Protein AF-A0A2J8SMP4-F1 (afdb_monomer_lite)

Structure (mmCIF, N/CA/C/O backbone):
data_AF-A0A2J8SMP4-F1
#
_entry.id   AF-A0A2J8SMP4-F1
#
loop_
_atom_site.group_PDB
_atom_site.id
_atom_site.type_symbol
_atom_site.label_atom_id
_atom_site.label_alt_id
_atom_site.label_comp_id
_atom_site.label_asym_id
_atom_site.label_entity_id
_atom_site.label_seq_id
_atom_site.pdbx_PDB_ins_code
_atom_site.Cartn_x
_atom_site.Cartn_y
_atom_site.Cartn_z
_atom_site.occupancy
_atom_site.B_iso_or_equiv
_atom_site.auth_seq_id
_atom_site.auth_comp_id
_atom_site.auth_asym_id
_atom_site.auth_atom_id
_atom_site.pdbx_PDB_model_num
ATOM 1 N N . ASN A 1 1 ? -4.020 2.082 16.296 1.00 56.72 1 ASN A N 1
ATOM 2 C CA . ASN A 1 1 ? -2.847 2.677 15.631 1.00 56.72 1 ASN A CA 1
ATOM 3 C C . ASN A 1 1 ? -2.488 3.992 16.300 1.00 56.72 1 ASN A C 1
ATOM 5 O O . ASN A 1 1 ? -3.371 4.825 16.484 1.00 56.72 1 ASN A O 1
ATOM 9 N N . ILE A 1 2 ? -1.233 4.146 16.738 1.00 61.44 2 ILE A N 1
ATOM 10 C CA . ILE A 1 2 ? -0.764 5.346 17.454 1.00 61.44 2 ILE A CA 1
ATOM 11 C C . ILE A 1 2 ? -0.015 6.255 16.477 1.00 61.44 2 ILE A C 1
ATOM 13 O O . ILE A 1 2 ? 0.965 5.829 15.863 1.00 61.44 2 ILE A O 1
ATOM 17 N N . PHE A 1 3 ? -0.450 7.510 16.368 1.00 56.81 3 PHE A N 1
ATOM 18 C CA . PHE A 1 3 ? 0.202 8.518 15.528 1.00 56.81 3 PHE A CA 1
ATOM 19 C C . PHE A 1 3 ? 1.677 8.703 15.951 1.00 56.81 3 PHE A C 1
ATOM 21 O O . PHE A 1 3 ? 1.968 8.750 17.146 1.00 56.81 3 PHE A O 1
ATOM 28 N N . HIS A 1 4 ? 2.609 8.766 14.991 1.00 59.34 4 HIS A N 1
ATOM 29 C CA . HIS A 1 4 ? 4.076 8.829 15.176 1.00 59.34 4 HIS A CA 1
ATOM 30 C C . HIS A 1 4 ? 4.803 7.562 15.659 1.00 59.34 4 HIS A C 1
ATOM 32 O O . HIS A 1 4 ? 6.028 7.522 15.559 1.00 59.34 4 HIS A O 1
ATOM 38 N N . LYS A 1 5 ? 4.108 6.534 16.167 1.00 60.22 5 LYS A N 1
ATOM 39 C CA . LYS A 1 5 ? 4.737 5.228 16.472 1.00 60.22 5 LYS A CA 1
ATOM 40 C C . LYS A 1 5 ? 4.587 4.229 15.329 1.00 60.22 5 LYS A C 1
ATOM 42 O O . LYS A 1 5 ? 5.419 3.339 15.193 1.00 60.22 5 LYS A O 1
ATOM 47 N N . ASP A 1 6 ? 3.527 4.378 14.541 1.00 61.53 6 ASP A N 1
ATOM 48 C CA . ASP A 1 6 ? 3.226 3.519 13.404 1.00 61.53 6 ASP A CA 1
ATOM 49 C C . ASP A 1 6 ? 3.438 4.291 12.084 1.00 61.53 6 ASP A C 1
ATOM 51 O O . ASP A 1 6 ? 2.682 5.233 11.792 1.00 61.53 6 ASP A O 1
ATOM 55 N N . PRO A 1 7 ? 4.487 3.957 11.305 1.00 63.28 7 PRO A N 1
ATOM 56 C CA . PRO A 1 7 ? 4.754 4.618 10.033 1.00 63.28 7 PRO A CA 1
ATOM 57 C C . PRO A 1 7 ? 3.654 4.340 8.998 1.00 63.28 7 PRO A C 1
ATOM 59 O O . PRO A 1 7 ? 3.411 5.204 8.158 1.00 63.28 7 PRO A O 1
ATOM 62 N N . ASP A 1 8 ? 2.917 3.226 9.108 1.00 62.34 8 ASP A N 1
ATOM 63 C CA . ASP A 1 8 ? 1.894 2.822 8.130 1.00 62.34 8 ASP A CA 1
ATOM 64 C C . ASP A 1 8 ? 0.680 3.769 8.119 1.00 62.34 8 ASP A C 1
ATOM 66 O O . ASP A 1 8 ? -0.043 3.851 7.128 1.00 62.34 8 ASP A O 1
ATOM 70 N N . VAL A 1 9 ? 0.464 4.522 9.205 1.00 65.12 9 VAL A N 1
ATOM 71 C CA . VAL A 1 9 ? -0.636 5.497 9.342 1.00 65.12 9 VAL A CA 1
ATOM 72 C C . VAL A 1 9 ? -0.161 6.950 9.429 1.00 65.12 9 VAL A C 1
ATOM 74 O O . VAL A 1 9 ? -0.982 7.870 9.497 1.00 65.12 9 VAL A O 1
ATOM 77 N N . THR A 1 10 ? 1.154 7.189 9.421 1.00 68.69 10 THR A N 1
ATOM 78 C CA . THR A 1 10 ? 1.739 8.536 9.512 1.00 68.69 10 THR A CA 1
ATOM 79 C C . THR A 1 10 ? 1.911 9.127 8.111 1.00 68.69 10 THR A C 1
ATOM 81 O O . THR A 1 10 ? 3.006 9.221 7.573 1.00 68.69 10 THR A O 1
ATOM 84 N N . VAL A 1 11 ? 0.790 9.532 7.510 1.00 74.81 11 VAL A N 1
ATOM 85 C CA . VAL A 1 11 ? 0.709 9.984 6.103 1.00 74.81 11 VAL A CA 1
ATOM 86 C C . VAL A 1 11 ? 0.484 11.497 5.934 1.00 74.81 11 VAL A C 1
ATOM 88 O O . VAL A 1 11 ? 0.348 12.003 4.817 1.00 74.81 11 VAL A O 1
ATOM 91 N N . ALA A 1 12 ? 0.465 12.248 7.038 1.00 72.69 12 ALA A N 1
ATOM 92 C CA . ALA A 1 12 ? 0.399 13.708 7.017 1.00 72.69 12 ALA A CA 1
ATOM 93 C C . ALA A 1 12 ? 1.739 14.311 6.536 1.00 72.69 12 ALA A C 1
ATOM 95 O O . ALA A 1 12 ? 2.794 13.778 6.872 1.00 72.69 12 ALA A O 1
ATOM 96 N N . PRO A 1 13 ? 1.741 15.436 5.792 1.00 76.94 13 PRO A N 1
ATOM 97 C CA . PRO A 1 13 ? 0.603 16.301 5.473 1.00 76.94 13 PRO A CA 1
ATOM 98 C C . PRO A 1 13 ? -0.162 15.908 4.197 1.00 76.94 13 PRO A C 1
ATOM 100 O O . PRO A 1 13 ? -1.063 16.645 3.801 1.00 76.94 13 PRO A O 1
ATOM 103 N N . VAL A 1 14 ? 0.182 14.801 3.532 1.00 82.50 14 VAL A N 1
ATOM 104 C CA . VAL A 1 14 ? -0.431 14.414 2.246 1.00 82.50 14 VAL A CA 1
ATOM 105 C C . VAL A 1 14 ? -1.858 13.890 2.445 1.00 82.50 14 VAL A C 1
ATOM 107 O O . VAL A 1 14 ? -2.780 14.294 1.731 1.00 82.50 14 VAL A O 1
ATOM 110 N N . PHE A 1 15 ? -2.056 13.058 3.468 1.00 84.56 15 PHE A N 1
ATOM 111 C CA . PHE A 1 15 ? -3.352 12.515 3.872 1.00 84.56 15 PHE A CA 1
ATOM 112 C C . PHE A 1 15 ? -3.574 12.704 5.371 1.00 84.56 15 PHE A C 1
ATOM 114 O O . PHE A 1 15 ? -2.624 12.719 6.155 1.00 84.56 15 PHE A O 1
ATOM 121 N N . LEU A 1 16 ? -4.834 12.852 5.775 1.00 85.00 16 LEU A N 1
ATOM 122 C CA . LEU A 1 16 ? -5.220 13.004 7.175 1.00 85.00 16 LEU A CA 1
ATOM 123 C C . LEU A 1 16 ? -6.058 11.806 7.607 1.00 85.00 16 LEU A C 1
ATOM 125 O O . LEU A 1 16 ? -7.029 11.446 6.941 1.00 85.00 16 LEU A O 1
ATOM 129 N N . LEU A 1 17 ? -5.683 11.204 8.733 1.00 84.38 17 LEU A N 1
ATOM 130 C CA . LEU A 1 17 ? -6.341 10.031 9.290 1.00 84.38 17 LEU A CA 1
ATOM 131 C C . LEU A 1 17 ? -6.567 10.234 10.787 1.00 84.38 17 LEU A C 1
ATOM 133 O O . LEU A 1 17 ? -5.669 10.650 11.519 1.00 84.38 17 LEU A O 1
ATOM 137 N N . GLY A 1 18 ? -7.779 9.927 11.250 1.00 83.56 18 GLY A N 1
ATOM 138 C CA . GLY A 1 18 ? -8.101 9.971 12.676 1.00 83.56 18 GLY A CA 1
ATOM 139 C C . GLY A 1 18 ? -7.870 11.354 13.293 1.00 83.56 18 GLY A C 1
ATOM 140 O O . GLY A 1 18 ? -8.281 12.369 12.724 1.00 83.56 18 GLY A O 1
ATOM 141 N N . GLU A 1 19 ? -7.207 11.397 14.449 1.00 80.44 19 GLU A N 1
ATOM 142 C CA . GLU A 1 19 ? -6.998 12.628 15.231 1.00 80.44 19 GLU A CA 1
ATOM 143 C C . GLU A 1 19 ? -6.157 13.697 14.509 1.00 80.44 19 GLU A C 1
ATOM 145 O O . GLU A 1 19 ? -6.368 14.891 14.746 1.00 80.44 19 GLU A O 1
ATOM 150 N N . SER A 1 20 ? -5.306 13.319 13.543 1.00 80.94 20 SER A N 1
ATOM 151 C CA . SER A 1 20 ? -4.559 14.293 12.730 1.00 80.94 20 SER A CA 1
ATOM 152 C C . SER A 1 20 ? -5.493 15.187 11.904 1.00 80.94 20 SER A C 1
ATOM 154 O O . SER A 1 20 ? -5.175 16.345 11.634 1.00 80.94 20 SER A O 1
ATOM 156 N N . SER A 1 21 ? -6.673 14.676 11.536 1.00 83.88 21 SER A N 1
ATOM 157 C CA . SER A 1 21 ? -7.706 15.424 10.809 1.00 83.88 21 SER A CA 1
ATOM 158 C C . SER A 1 21 ? -8.252 16.576 11.649 1.00 83.88 21 SER A C 1
ATOM 160 O O . SER A 1 21 ? -8.393 17.696 11.159 1.00 83.88 21 SER A O 1
ATOM 162 N N . VAL A 1 22 ? -8.490 16.321 12.939 1.00 86.19 22 VAL A N 1
ATOM 163 C CA . VAL A 1 22 ? -8.980 17.324 13.893 1.00 86.19 22 VAL A CA 1
ATOM 164 C C . VAL A 1 22 ? -7.903 18.371 14.160 1.00 86.19 22 VAL A C 1
ATOM 166 O O . VAL A 1 22 ? -8.186 19.568 14.138 1.00 86.19 22 VAL A O 1
ATOM 169 N N . GLU A 1 23 ? -6.658 17.941 14.381 1.00 86.06 23 GLU A N 1
ATOM 170 C CA . GLU A 1 23 ? -5.542 18.849 14.658 1.00 86.06 23 GLU A CA 1
ATOM 171 C C . GLU A 1 23 ? -5.302 19.826 13.497 1.00 86.06 23 GLU A C 1
ATOM 173 O O . GLU A 1 23 ? -5.181 21.036 13.709 1.00 86.06 23 GLU A O 1
ATOM 178 N N . TYR A 1 24 ? -5.270 19.319 12.261 1.00 88.06 24 TYR A N 1
ATOM 179 C CA . TYR A 1 24 ? -5.088 20.149 11.070 1.00 88.06 24 TYR A CA 1
ATOM 180 C C . TYR A 1 24 ? -6.285 21.072 10.818 1.00 88.06 24 TYR A C 1
ATOM 182 O O . TYR A 1 24 ? -6.078 22.217 10.407 1.00 88.06 24 TYR A O 1
ATOM 190 N N . GLY A 1 25 ? -7.507 20.603 11.098 1.00 86.75 25 GLY A N 1
ATOM 191 C CA . GLY A 1 25 ? -8.729 21.401 10.996 1.00 86.75 25 GLY A CA 1
ATOM 192 C C . GLY A 1 25 ? -8.714 22.589 11.958 1.00 86.75 25 GLY A C 1
ATOM 193 O O . GLY A 1 25 ? -8.794 23.732 11.512 1.00 86.75 25 GLY A O 1
ATOM 194 N N . LYS A 1 26 ? -8.465 22.343 13.254 1.00 90.19 26 LYS A N 1
ATOM 195 C CA . LYS A 1 26 ? -8.349 23.387 14.295 1.00 90.19 26 LYS A CA 1
ATOM 196 C C . LYS A 1 26 ? -7.261 24.416 13.991 1.00 90.19 26 LYS A C 1
ATOM 198 O O . LYS A 1 26 ? -7.439 25.608 14.206 1.00 90.19 26 LYS A O 1
ATOM 203 N N . LYS A 1 27 ? -6.120 23.968 13.455 1.00 90.75 27 LYS A N 1
ATOM 204 C CA . LYS A 1 27 ? -5.009 24.852 13.055 1.00 90.75 27 LYS A CA 1
ATOM 205 C C . LYS A 1 27 ? -5.266 25.596 11.736 1.00 90.75 27 LYS A C 1
ATOM 207 O O . LYS A 1 27 ? -4.357 26.265 11.248 1.00 90.75 27 LYS A O 1
ATOM 212 N N . LYS A 1 28 ? -6.454 25.448 11.132 1.00 87.38 28 LYS A N 1
ATOM 213 C CA . LYS A 1 28 ? -6.844 25.996 9.823 1.00 87.38 28 LYS A CA 1
ATOM 214 C C . LYS A 1 28 ? -5.818 25.705 8.713 1.00 87.38 28 LYS A C 1
ATOM 216 O O . LYS A 1 28 ? -5.623 26.509 7.801 1.00 87.38 28 LYS A O 1
ATOM 221 N N . ARG A 1 29 ? -5.150 24.546 8.766 1.00 87.38 29 ARG A N 1
ATOM 222 C CA . ARG A 1 29 ? -4.133 24.151 7.776 1.00 87.38 29 ARG A CA 1
ATOM 223 C C . ARG A 1 29 ? -4.796 23.513 6.560 1.00 87.38 29 ARG A C 1
ATOM 225 O O . ARG A 1 29 ? -5.477 22.498 6.691 1.00 87.38 29 ARG A O 1
ATOM 232 N N . ARG A 1 30 ? -4.549 24.079 5.375 1.00 87.00 30 ARG A N 1
ATOM 233 C CA . ARG A 1 30 ? -5.103 23.622 4.089 1.00 87.00 30 ARG A CA 1
ATOM 234 C C . ARG A 1 30 ? -4.013 23.549 3.015 1.00 87.00 30 ARG A C 1
ATOM 236 O O . ARG A 1 30 ? -3.952 24.397 2.133 1.00 87.00 30 ARG A O 1
ATOM 243 N N . TYR A 1 31 ? -3.145 22.544 3.103 1.00 86.94 31 TYR A N 1
ATOM 244 C CA . TYR A 1 31 ? -2.143 22.291 2.057 1.00 86.94 31 TYR A CA 1
ATOM 245 C C . TYR A 1 31 ? -2.747 21.586 0.836 1.00 86.94 31 TYR A C 1
ATOM 247 O O . TYR A 1 31 ? -2.345 21.849 -0.292 1.00 86.94 31 TYR A O 1
ATOM 255 N N . LEU A 1 32 ? -3.739 20.720 1.060 1.00 88.50 32 LEU A N 1
ATOM 256 C CA . LEU A 1 32 ? -4.449 19.952 0.037 1.00 88.50 32 LEU A CA 1
ATOM 257 C C . LEU A 1 32 ? -5.967 19.998 0.294 1.00 88.50 32 LEU A C 1
ATOM 259 O O . LEU A 1 32 ? -6.392 20.382 1.390 1.00 88.50 32 LEU A O 1
ATOM 263 N N . PRO A 1 33 ? -6.814 19.644 -0.694 1.00 89.31 33 PRO A N 1
ATOM 264 C CA . PRO A 1 33 ? -8.263 19.579 -0.511 1.00 89.31 33 PRO A CA 1
ATOM 265 C C . PRO A 1 33 ? -8.666 18.342 0.311 1.00 89.31 33 PRO A C 1
ATOM 267 O O . PRO A 1 33 ? -9.231 17.391 -0.219 1.00 89.31 33 PRO A O 1
ATOM 270 N N . TYR A 1 34 ? -8.378 18.343 1.616 1.00 88.31 34 TYR A N 1
ATOM 271 C CA . TYR A 1 34 ? -8.542 17.178 2.497 1.00 88.31 34 TYR A CA 1
ATOM 272 C C . TYR A 1 34 ? -9.970 16.609 2.546 1.00 88.31 34 TYR A C 1
ATOM 274 O O . TYR A 1 34 ? -10.142 15.404 2.705 1.00 88.31 34 TYR A O 1
ATOM 282 N N . ASN A 1 35 ? -11.000 17.427 2.315 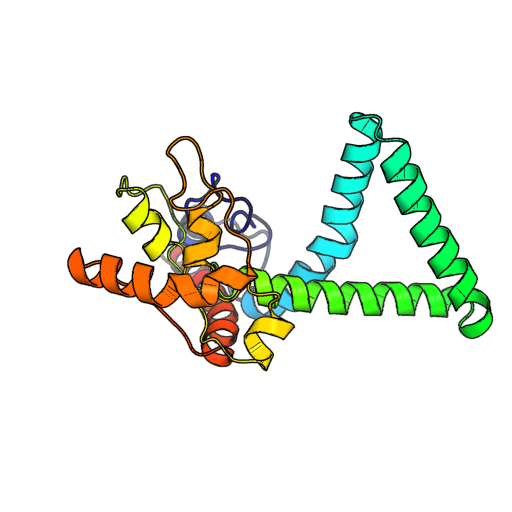1.00 89.44 35 ASN A N 1
ATOM 283 C CA . ASN A 1 35 ? -12.388 16.968 2.171 1.00 89.44 35 ASN A CA 1
ATOM 284 C C . ASN A 1 35 ? -12.588 15.989 0.993 1.00 89.44 35 ASN A C 1
ATOM 286 O O . ASN A 1 35 ? -13.485 15.151 1.012 1.00 89.44 35 ASN A O 1
ATOM 290 N N . GLN A 1 36 ? -11.730 16.061 -0.025 1.00 89.88 36 GLN A N 1
ATOM 291 C CA . GLN A 1 36 ? -11.746 15.197 -1.207 1.00 89.88 36 GLN A CA 1
ATOM 292 C C . GLN A 1 36 ? -10.622 14.151 -1.193 1.00 89.88 36 GLN A C 1
ATOM 294 O O . GLN A 1 36 ? -10.343 13.538 -2.223 1.00 89.88 36 GLN A O 1
ATOM 299 N N . GLN A 1 37 ? -9.980 13.899 -0.044 1.00 91.19 37 GLN A N 1
ATOM 300 C CA . GLN A 1 37 ? -8.838 12.977 0.024 1.00 91.19 37 GLN A CA 1
ATOM 301 C C . GLN A 1 37 ? -9.151 11.555 -0.428 1.00 91.19 37 GLN A C 1
ATOM 303 O O . GLN A 1 37 ? -8.311 10.907 -1.036 1.00 91.19 37 GLN A O 1
ATOM 308 N N . HIS A 1 38 ? -10.384 11.097 -0.229 1.00 89.19 38 HIS A N 1
ATOM 309 C CA . HIS A 1 38 ? -10.841 9.796 -0.708 1.00 89.19 38 HIS A CA 1
ATOM 310 C C . HIS A 1 38 ? -10.813 9.658 -2.244 1.00 89.19 38 HIS A C 1
ATOM 312 O O . HIS A 1 38 ? -10.731 8.536 -2.736 1.00 89.19 38 HIS A O 1
ATOM 318 N N . LEU A 1 39 ? -10.854 10.768 -2.997 1.00 89.06 39 LEU A N 1
ATOM 319 C CA . LEU A 1 39 ? -10.788 10.764 -4.462 1.00 89.06 39 LEU A CA 1
ATOM 320 C C . LEU A 1 39 ? -9.347 10.727 -4.973 1.00 89.06 39 LEU A C 1
ATOM 322 O O . LEU A 1 39 ? -9.030 9.945 -5.865 1.00 89.06 39 LEU A O 1
ATOM 326 N N . TYR A 1 40 ? -8.466 11.561 -4.413 1.00 89.69 40 TYR A N 1
ATOM 327 C CA . TYR A 1 40 ? -7.082 11.649 -4.889 1.00 89.69 40 TYR A CA 1
ATOM 328 C C . TYR A 1 40 ? -6.129 10.668 -4.198 1.00 89.69 40 TYR A C 1
ATOM 330 O O . TYR A 1 40 ? -5.006 10.502 -4.672 1.00 89.69 40 TYR A O 1
ATOM 338 N N . PHE A 1 41 ? -6.552 9.989 -3.123 1.00 88.81 41 PHE A N 1
ATOM 339 C CA . PHE A 1 41 ? -5.724 9.008 -2.418 1.00 88.81 41 PHE A CA 1
ATOM 340 C C . PHE A 1 41 ? -5.177 7.949 -3.358 1.00 88.81 41 PHE A C 1
ATOM 342 O O . PHE A 1 41 ? -3.966 7.803 -3.435 1.00 88.81 41 PHE A O 1
ATOM 349 N N . PHE A 1 42 ? -6.029 7.279 -4.132 1.00 85.38 42 PHE A N 1
ATOM 350 C CA . PHE A 1 42 ? -5.565 6.234 -5.047 1.00 85.38 42 PHE A CA 1
ATOM 351 C C . PHE A 1 42 ? -4.823 6.791 -6.264 1.00 85.38 42 PHE A C 1
ATOM 353 O O . PHE A 1 42 ? -3.943 6.128 -6.795 1.00 85.38 42 PHE A O 1
ATOM 360 N N . LEU A 1 43 ? -5.100 8.034 -6.663 1.00 86.94 43 LEU A N 1
ATOM 361 C CA . LEU A 1 43 ? -4.404 8.658 -7.786 1.00 86.94 43 LEU A CA 1
ATOM 362 C C . LEU A 1 43 ? -2.961 9.056 -7.443 1.00 86.94 43 LEU A C 1
ATOM 364 O O . LEU A 1 43 ? -2.088 8.977 -8.300 1.00 86.94 43 LEU A O 1
ATOM 368 N N . ILE A 1 44 ? -2.716 9.515 -6.214 1.00 85.06 44 ILE A N 1
ATOM 369 C CA . ILE A 1 44 ? -1.435 10.119 -5.819 1.00 85.06 44 ILE A CA 1
ATOM 370 C C . ILE A 1 44 ? -0.683 9.234 -4.825 1.00 85.06 44 ILE A C 1
ATOM 372 O O . ILE A 1 44 ? 0.515 9.028 -4.979 1.00 85.06 44 ILE A O 1
ATOM 376 N N . GLY A 1 45 ? -1.375 8.694 -3.823 1.00 84.94 45 GLY A N 1
ATOM 377 C CA . GLY A 1 45 ? -0.782 7.973 -2.697 1.00 84.94 45 GLY A CA 1
ATOM 378 C C . GLY A 1 45 ? -0.012 6.724 -3.119 1.00 84.94 45 GLY A C 1
ATOM 379 O O . GLY A 1 45 ? 1.209 6.717 -2.966 1.00 84.94 45 GLY A O 1
ATOM 380 N N . PRO A 1 46 ? -0.674 5.688 -3.676 1.00 87.50 46 PRO A N 1
ATOM 381 C CA . PRO A 1 46 ? 0.019 4.495 -4.133 1.00 87.50 46 PRO A CA 1
ATOM 382 C C . PRO A 1 46 ? 1.120 4.825 -5.146 1.00 87.50 46 PRO A C 1
ATOM 384 O O . PRO A 1 46 ? 2.267 4.459 -4.883 1.00 87.50 46 PRO A O 1
ATOM 387 N N . PRO A 1 47 ? 0.876 5.559 -6.251 1.00 87.12 47 PRO A N 1
ATOM 388 C CA . PRO A 1 47 ? 1.954 5.836 -7.196 1.00 87.12 47 PRO A CA 1
ATOM 389 C C . PRO A 1 47 ? 3.176 6.492 -6.542 1.00 87.12 47 PRO A C 1
ATOM 391 O O . PRO A 1 47 ? 4.289 6.036 -6.769 1.00 87.12 47 PRO A O 1
ATOM 394 N N . LEU A 1 48 ? 2.991 7.482 -5.664 1.00 85.44 48 LEU A N 1
ATOM 395 C CA . LEU A 1 48 ? 4.106 8.140 -4.981 1.00 85.44 48 LEU A CA 1
ATOM 396 C C . LEU A 1 48 ? 4.871 7.196 -4.036 1.00 85.44 48 LEU A C 1
ATOM 398 O O . LEU A 1 48 ? 6.094 7.291 -3.938 1.00 85.44 48 LEU A O 1
ATOM 402 N N . LEU A 1 49 ? 4.172 6.280 -3.360 1.00 84.56 49 LEU A N 1
ATOM 403 C CA . LEU A 1 49 ? 4.766 5.389 -2.365 1.00 84.56 49 LEU A CA 1
ATOM 404 C C . LEU A 1 49 ? 5.837 4.474 -2.969 1.00 84.56 49 LEU A C 1
ATOM 406 O O . LEU A 1 49 ? 6.967 4.461 -2.490 1.00 84.56 49 LEU A O 1
ATOM 410 N N . THR A 1 50 ? 5.508 3.726 -4.021 1.00 81.31 50 THR A N 1
ATOM 411 C CA . THR A 1 50 ? 6.452 2.741 -4.570 1.00 81.31 50 THR A CA 1
ATOM 412 C C . THR A 1 50 ? 7.321 3.300 -5.686 1.00 81.31 50 THR A C 1
ATOM 414 O O . THR A 1 50 ? 8.480 2.919 -5.752 1.00 81.31 50 THR A O 1
ATOM 417 N N . LEU A 1 51 ? 6.825 4.206 -6.546 1.00 84.12 51 LEU A N 1
ATOM 418 C CA . LEU A 1 51 ? 7.644 4.749 -7.643 1.00 84.12 51 LEU A CA 1
ATOM 419 C C . LEU A 1 51 ? 8.686 5.754 -7.164 1.00 84.12 51 LEU A C 1
ATOM 421 O O . LEU A 1 51 ? 9.691 5.941 -7.845 1.00 84.12 51 LEU A O 1
ATOM 425 N N . VAL A 1 52 ? 8.423 6.440 -6.049 1.00 85.00 52 VAL A N 1
ATOM 426 C CA . VAL A 1 52 ? 9.286 7.523 -5.569 1.00 85.00 52 VAL A CA 1
ATOM 427 C C . VAL A 1 52 ? 9.833 7.206 -4.191 1.00 85.00 52 VAL A C 1
ATOM 429 O O . VAL A 1 52 ? 11.041 7.042 -4.068 1.00 85.00 52 VAL A O 1
ATOM 432 N N . ASN A 1 53 ? 8.983 7.093 -3.165 1.00 86.00 53 ASN A N 1
ATOM 433 C CA . ASN A 1 53 ? 9.475 7.000 -1.786 1.00 86.00 53 ASN A CA 1
ATOM 434 C C . ASN A 1 53 ? 10.346 5.759 -1.575 1.00 86.00 53 ASN A C 1
ATOM 436 O O . ASN A 1 53 ? 11.504 5.901 -1.199 1.00 86.00 53 ASN A O 1
ATOM 440 N N . PHE A 1 54 ? 9.844 4.562 -1.888 1.00 87.75 54 PHE A N 1
ATOM 441 C CA . PHE A 1 54 ? 10.616 3.332 -1.688 1.00 87.75 54 PHE A CA 1
ATOM 442 C C . PHE A 1 54 ? 11.877 3.277 -2.546 1.00 87.75 54 PHE A C 1
ATOM 444 O O . PHE A 1 54 ? 12.917 2.852 -2.056 1.00 87.75 54 PHE A O 1
ATOM 451 N N . GLU A 1 55 ? 11.830 3.715 -3.804 1.00 88.12 55 GLU A N 1
ATOM 452 C CA . GLU A 1 55 ? 13.020 3.709 -4.664 1.00 88.12 55 GLU A CA 1
ATOM 453 C C . GLU A 1 55 ? 14.093 4.680 -4.147 1.00 88.12 55 GLU A C 1
ATOM 455 O O . GLU A 1 55 ? 15.273 4.330 -4.101 1.00 88.12 55 GLU A O 1
ATOM 460 N N . VAL A 1 56 ? 13.697 5.873 -3.688 1.00 90.12 56 VAL A N 1
ATOM 461 C CA . VAL A 1 56 ? 14.620 6.856 -3.105 1.00 90.12 56 VAL A CA 1
ATOM 462 C C . VAL A 1 56 ? 15.167 6.373 -1.765 1.00 90.12 56 VAL A C 1
ATOM 464 O O . VAL A 1 56 ? 16.376 6.444 -1.555 1.00 90.12 56 VAL A O 1
ATOM 467 N N . GLU A 1 57 ? 14.319 5.864 -0.870 1.00 89.31 57 GLU A N 1
ATOM 468 C CA . GLU A 1 57 ? 14.734 5.352 0.440 1.00 89.31 57 GLU A CA 1
ATOM 469 C C . GLU A 1 57 ? 15.661 4.146 0.306 1.00 89.31 57 GLU A C 1
ATOM 471 O O . GLU A 1 57 ? 16.722 4.126 0.930 1.00 89.31 57 GLU A O 1
ATOM 476 N N . ASN A 1 58 ? 15.320 3.181 -0.552 1.00 90.75 58 ASN A N 1
ATOM 477 C CA . ASN A 1 58 ? 16.163 2.016 -0.804 1.00 90.75 58 ASN A CA 1
ATOM 478 C C . ASN A 1 58 ? 17.507 2.435 -1.403 1.00 90.75 58 ASN A C 1
ATOM 480 O O . ASN A 1 58 ? 18.549 1.963 -0.952 1.00 90.75 58 ASN A O 1
ATOM 484 N N . LEU A 1 59 ? 17.515 3.343 -2.386 1.00 92.62 59 LEU A N 1
ATOM 485 C CA . LEU A 1 59 ? 18.758 3.830 -2.981 1.00 92.62 59 LEU A CA 1
ATOM 486 C C . LEU A 1 59 ? 19.615 4.585 -1.960 1.00 92.62 59 LEU A C 1
ATOM 488 O O . LEU A 1 59 ? 20.810 4.316 -1.846 1.00 92.62 59 LEU A O 1
ATOM 492 N N . ALA A 1 60 ? 19.012 5.496 -1.197 1.00 93.94 60 ALA A N 1
ATOM 493 C CA . ALA A 1 60 ? 19.700 6.238 -0.149 1.00 93.94 60 ALA A CA 1
ATOM 494 C C . ALA A 1 60 ? 20.283 5.289 0.905 1.00 93.94 60 ALA A C 1
ATOM 496 O O . ALA A 1 60 ? 21.456 5.418 1.247 1.00 93.94 60 ALA A O 1
ATOM 497 N N . TYR A 1 61 ? 19.510 4.301 1.363 1.00 92.88 61 TYR A N 1
ATOM 498 C CA . TYR A 1 61 ? 19.967 3.291 2.313 1.00 92.88 61 TYR A CA 1
ATOM 499 C C . TYR A 1 61 ? 21.140 2.478 1.757 1.00 92.88 61 TYR A C 1
ATOM 501 O O . TYR A 1 61 ? 22.174 2.369 2.415 1.00 92.88 61 TYR A O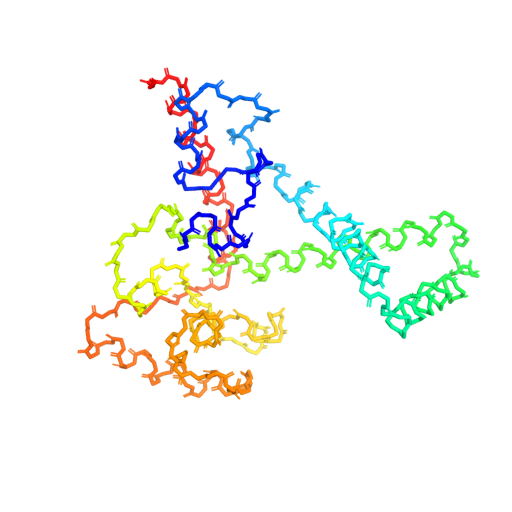 1
ATOM 509 N N . MET A 1 62 ? 21.027 1.963 0.528 1.00 94.75 62 MET A N 1
ATOM 510 C CA . MET A 1 62 ? 22.096 1.185 -0.105 1.00 94.75 62 MET A CA 1
ATOM 511 C C . MET A 1 62 ? 23.395 1.989 -0.227 1.00 94.75 62 MET A C 1
ATOM 513 O O . MET A 1 62 ? 24.474 1.446 0.010 1.00 94.75 62 MET A O 1
ATOM 517 N N . LEU A 1 63 ? 23.306 3.282 -0.550 1.00 94.38 63 LEU A N 1
ATOM 518 C CA . LEU A 1 63 ? 24.470 4.161 -0.675 1.00 94.38 63 LEU A CA 1
ATOM 519 C C . LEU A 1 63 ? 25.068 4.540 0.688 1.00 94.38 63 LEU A C 1
ATOM 521 O O . LEU A 1 63 ? 26.278 4.430 0.872 1.00 94.38 63 LEU A O 1
ATOM 525 N N . VAL A 1 64 ? 24.240 4.953 1.651 1.00 95.69 64 VAL A N 1
ATOM 526 C CA . VAL A 1 64 ? 24.685 5.399 2.985 1.00 95.69 64 VAL A CA 1
ATOM 527 C C . VAL A 1 64 ? 25.250 4.239 3.802 1.00 95.69 64 VAL A C 1
ATOM 529 O O . VAL A 1 64 ? 26.292 4.380 4.436 1.00 95.69 64 VAL A O 1
ATOM 532 N N . CYS A 1 65 ? 24.596 3.077 3.768 1.00 94.88 65 CYS A N 1
ATOM 533 C CA . CYS A 1 65 ? 25.037 1.876 4.477 1.00 94.88 65 CYS A CA 1
ATOM 534 C C . CYS A 1 65 ? 26.028 1.027 3.666 1.00 94.88 65 CYS A C 1
ATOM 536 O O . CYS A 1 65 ? 26.379 -0.070 4.106 1.00 94.88 65 CYS A O 1
ATOM 538 N N . MET A 1 66 ? 26.472 1.511 2.498 1.00 93.62 66 MET A N 1
ATOM 539 C CA . MET A 1 66 ? 27.452 0.855 1.625 1.00 93.62 66 MET A CA 1
ATOM 540 C C . MET A 1 66 ? 27.087 -0.600 1.274 1.00 93.62 66 MET A C 1
ATOM 542 O O . MET A 1 66 ? 27.950 -1.479 1.213 1.00 93.62 66 MET A O 1
ATOM 546 N N . GLN A 1 67 ? 25.802 -0.869 1.033 1.00 95.44 67 GLN A N 1
ATOM 547 C CA . GLN A 1 67 ? 25.302 -2.186 0.631 1.00 95.44 67 GLN A CA 1
ATOM 548 C C . GLN A 1 67 ? 25.531 -2.408 -0.871 1.00 95.44 67 GLN A C 1
ATOM 550 O O . GLN A 1 67 ? 24.608 -2.424 -1.683 1.00 95.44 67 GLN A O 1
ATOM 555 N N . TRP A 1 68 ? 26.799 -2.570 -1.260 1.00 94.69 68 TRP A N 1
ATOM 556 C CA . TRP A 1 68 ? 27.202 -2.703 -2.665 1.00 94.69 68 TRP A CA 1
ATOM 557 C C . TRP A 1 68 ? 26.605 -3.927 -3.361 1.00 94.69 68 TRP A C 1
ATOM 559 O O . TRP A 1 68 ? 26.330 -3.872 -4.558 1.00 94.69 68 TRP A O 1
ATOM 569 N N . ALA A 1 69 ? 26.397 -5.022 -2.625 1.00 95.69 69 ALA A N 1
ATOM 570 C CA . ALA A 1 69 ? 25.752 -6.216 -3.161 1.00 95.69 69 ALA A CA 1
ATOM 571 C C . ALA A 1 69 ? 24.295 -5.926 -3.552 1.00 95.69 69 ALA A C 1
ATOM 573 O O . ALA A 1 69 ? 23.893 -6.245 -4.669 1.00 95.69 69 ALA A O 1
ATOM 574 N N . ASP A 1 70 ? 23.538 -5.261 -2.678 1.00 93.56 70 ASP A N 1
ATOM 575 C CA . ASP A 1 70 ? 22.146 -4.886 -2.941 1.00 93.56 70 ASP A CA 1
ATOM 576 C C . ASP A 1 70 ? 22.054 -3.879 -4.088 1.00 93.56 70 ASP A C 1
ATOM 578 O O . ASP A 1 70 ? 21.227 -4.038 -4.987 1.00 93.56 70 ASP A O 1
ATOM 582 N N . LEU A 1 71 ? 22.975 -2.908 -4.136 1.00 94.88 71 LEU A N 1
ATOM 583 C CA . LEU A 1 71 ? 23.059 -1.952 -5.239 1.00 94.88 71 LEU A CA 1
ATOM 584 C C . LEU A 1 71 ? 23.340 -2.651 -6.576 1.00 94.88 71 LEU A C 1
ATOM 586 O O . LEU A 1 71 ? 22.723 -2.320 -7.589 1.00 94.88 71 LEU A O 1
ATOM 590 N N . LEU A 1 72 ? 24.238 -3.642 -6.589 1.00 96.00 72 LEU A N 1
ATOM 591 C CA . LEU A 1 72 ? 24.525 -4.443 -7.778 1.00 96.00 72 LEU A CA 1
ATOM 592 C C . LEU A 1 72 ? 23.304 -5.267 -8.199 1.00 96.00 72 LEU A C 1
ATOM 594 O O . LEU A 1 72 ? 22.997 -5.330 -9.390 1.00 96.00 72 LEU A O 1
ATOM 598 N N . TRP A 1 73 ? 22.584 -5.871 -7.251 1.00 95.50 73 TRP A N 1
ATOM 599 C CA . TRP A 1 73 ? 21.355 -6.605 -7.545 1.00 95.50 73 TRP A CA 1
ATOM 600 C C . TRP A 1 73 ? 20.273 -5.691 -8.118 1.00 95.50 73 TRP A C 1
ATOM 602 O O . TRP A 1 73 ? 19.698 -6.033 -9.154 1.00 95.50 73 TRP A O 1
ATOM 612 N N . ALA A 1 74 ? 20.064 -4.512 -7.530 1.00 93.50 74 ALA A N 1
ATOM 613 C CA . ALA A 1 74 ? 19.137 -3.503 -8.032 1.00 93.50 74 ALA A CA 1
ATOM 614 C C . ALA A 1 74 ? 19.520 -3.043 -9.448 1.00 93.50 74 ALA A C 1
ATOM 616 O O . ALA A 1 74 ? 18.701 -3.104 -10.366 1.00 93.50 74 ALA A O 1
ATOM 617 N N . ALA A 1 75 ? 20.787 -2.683 -9.674 1.00 94.62 75 ALA A N 1
ATOM 618 C CA . ALA A 1 75 ? 21.284 -2.312 -10.998 1.00 94.62 75 ALA A CA 1
ATOM 619 C C . ALA A 1 75 ? 21.112 -3.453 -12.014 1.00 94.62 75 ALA A C 1
ATOM 621 O O . ALA A 1 75 ? 20.688 -3.221 -13.147 1.00 94.62 75 ALA A O 1
ATOM 622 N N . SER A 1 76 ? 21.375 -4.700 -11.604 1.00 96.75 76 SER A N 1
ATOM 623 C CA . SER A 1 76 ? 21.190 -5.877 -12.455 1.00 96.75 76 SER A CA 1
ATOM 624 C C . SER A 1 76 ? 19.725 -6.103 -12.825 1.00 96.75 76 SER A C 1
ATOM 626 O O . SER A 1 76 ? 19.442 -6.491 -13.957 1.00 96.75 76 SER A O 1
ATOM 628 N N . PHE A 1 77 ? 18.791 -5.843 -11.905 1.00 94.56 77 PHE A N 1
ATOM 629 C CA . PHE A 1 77 ? 17.357 -5.933 -12.160 1.00 94.56 77 PHE A CA 1
ATOM 630 C C . PHE A 1 77 ? 16.943 -4.921 -13.227 1.00 94.56 77 PHE A C 1
ATOM 632 O O . PHE A 1 77 ? 16.363 -5.316 -14.239 1.00 94.56 77 PHE A O 1
ATOM 639 N N . TYR A 1 78 ? 17.317 -3.649 -13.054 1.00 93.56 78 TYR A N 1
ATOM 640 C CA . TYR A 1 78 ? 17.018 -2.601 -14.027 1.00 93.56 78 TYR A CA 1
ATOM 641 C C . TYR A 1 78 ? 17.640 -2.904 -15.390 1.00 93.56 78 TYR A C 1
ATOM 643 O O . TYR A 1 78 ? 16.938 -2.882 -16.400 1.00 93.56 78 TYR A O 1
ATOM 651 N N . ALA A 1 79 ? 18.918 -3.289 -15.432 1.00 96.12 79 ALA A N 1
ATOM 652 C CA . ALA A 1 79 ? 19.587 -3.655 -16.676 1.00 96.12 79 ALA A CA 1
ATOM 653 C C . ALA A 1 79 ? 18.867 -4.809 -17.391 1.00 96.12 79 ALA A C 1
ATOM 655 O O . ALA A 1 79 ? 18.562 -4.700 -18.576 1.00 96.12 79 ALA A O 1
ATOM 656 N N . ARG A 1 80 ? 18.532 -5.891 -16.676 1.00 96.56 80 ARG A N 1
ATOM 657 C CA . ARG A 1 80 ? 17.799 -7.035 -17.244 1.00 96.56 80 ARG A CA 1
ATOM 658 C C . ARG A 1 80 ? 16.411 -6.641 -17.729 1.00 96.56 80 ARG A C 1
ATOM 660 O O . ARG A 1 80 ? 16.021 -7.080 -18.807 1.00 96.56 80 ARG A O 1
ATOM 667 N N . PHE A 1 81 ? 15.685 -5.819 -16.975 1.00 95.25 81 PHE A N 1
ATOM 668 C CA . PHE A 1 81 ? 14.368 -5.328 -17.372 1.00 95.25 81 PHE A CA 1
ATOM 669 C C . PHE A 1 81 ? 14.458 -4.550 -18.691 1.00 95.25 81 PHE A C 1
ATOM 671 O O . PHE A 1 81 ? 13.801 -4.914 -19.665 1.00 95.25 81 PHE A O 1
ATOM 678 N N . PHE A 1 82 ? 15.331 -3.541 -18.768 1.00 95.75 82 PHE A N 1
ATOM 679 C CA . PHE A 1 82 ? 15.494 -2.749 -19.987 1.00 95.75 82 PHE A CA 1
ATOM 680 C C . PHE A 1 82 ? 15.984 -3.603 -21.159 1.00 95.75 82 PHE A C 1
ATOM 682 O O . PHE A 1 82 ? 15.371 -3.562 -22.218 1.00 95.75 82 PHE A O 1
ATOM 689 N N . LEU A 1 83 ? 17.013 -4.436 -20.981 1.00 96.19 83 LEU A N 1
ATOM 690 C CA . LEU A 1 83 ? 17.524 -5.302 -22.052 1.00 96.19 83 LEU A CA 1
ATOM 691 C C . LEU A 1 83 ? 16.467 -6.283 -22.577 1.00 96.19 83 LEU A C 1
ATOM 693 O O . LEU A 1 83 ? 16.435 -6.551 -23.775 1.00 96.19 83 LEU A O 1
ATOM 697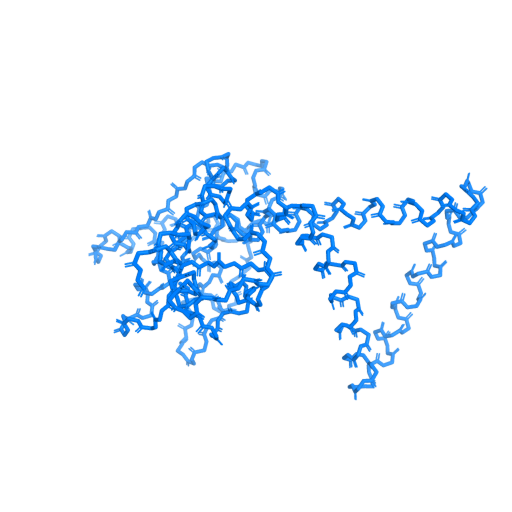 N N . SER A 1 84 ? 15.593 -6.791 -21.704 1.00 96.31 84 SER A N 1
ATOM 698 C CA . SER A 1 84 ? 14.547 -7.740 -22.097 1.00 96.31 84 SER A CA 1
ATOM 699 C C . SER A 1 84 ? 13.419 -7.071 -22.878 1.00 96.31 84 SER A C 1
ATOM 701 O O . SER A 1 84 ? 12.927 -7.651 -23.838 1.00 96.31 84 SER A O 1
ATOM 703 N N . TYR A 1 85 ? 12.997 -5.863 -22.489 1.00 96.06 85 TYR A N 1
ATOM 704 C CA . TYR A 1 85 ? 11.801 -5.227 -23.055 1.00 96.06 85 TYR A CA 1
ATOM 705 C C . TYR A 1 85 ? 12.094 -4.188 -24.148 1.00 96.06 85 TYR A C 1
ATOM 707 O O . TYR A 1 85 ? 11.220 -3.908 -24.972 1.00 96.06 85 TYR A O 1
ATOM 715 N N . LEU A 1 86 ? 13.314 -3.641 -24.206 1.00 96.94 86 LEU A N 1
ATOM 716 C CA . LEU A 1 86 ? 13.700 -2.611 -25.178 1.00 96.94 86 LEU A CA 1
ATOM 717 C C . LEU A 1 86 ? 13.526 -3.050 -26.641 1.00 96.94 86 LEU A C 1
ATOM 719 O O . LEU A 1 86 ? 12.997 -2.244 -27.409 1.00 96.94 86 LEU A O 1
ATOM 723 N N . PRO A 1 87 ? 13.871 -4.293 -27.043 1.00 96.44 87 PRO A N 1
ATOM 724 C CA . PRO A 1 87 ? 13.673 -4.750 -28.421 1.00 96.44 87 PRO A CA 1
ATOM 725 C C . PRO A 1 87 ? 12.205 -4.781 -28.867 1.00 96.44 87 PRO A C 1
ATOM 727 O O . PRO A 1 87 ? 11.932 -4.690 -30.059 1.00 96.44 87 PRO A O 1
ATOM 730 N N . PHE A 1 88 ? 11.264 -4.912 -27.927 1.00 95.44 88 PHE A N 1
ATOM 731 C CA . PHE A 1 88 ? 9.840 -5.069 -28.231 1.00 95.44 88 PHE A CA 1
ATOM 732 C C . PHE A 1 88 ? 9.085 -3.740 -28.253 1.00 95.44 88 PHE A C 1
ATOM 734 O O . PHE A 1 88 ? 8.203 -3.549 -29.086 1.00 95.44 88 PHE A O 1
ATOM 741 N N . TYR A 1 89 ? 9.420 -2.826 -27.340 1.00 94.62 89 TYR A N 1
ATOM 742 C CA . TYR A 1 89 ? 8.624 -1.618 -27.096 1.00 94.62 89 TYR A CA 1
ATOM 743 C C . TYR A 1 89 ? 9.365 -0.308 -27.398 1.00 94.62 89 TYR A C 1
ATOM 745 O O . TYR A 1 89 ? 8.763 0.768 -27.350 1.00 94.62 89 TYR A O 1
ATOM 753 N N . GLY A 1 90 ? 10.670 -0.370 -27.688 1.00 95.38 90 GLY A N 1
ATOM 754 C CA . GLY A 1 90 ? 11.528 0.811 -27.760 1.00 95.38 90 GLY A CA 1
ATOM 755 C C . GLY A 1 90 ? 11.626 1.551 -26.419 1.00 95.38 90 GLY A C 1
ATOM 756 O O . GLY A 1 90 ? 11.011 1.177 -25.421 1.00 95.38 90 GLY A O 1
ATOM 757 N N . VAL A 1 91 ? 12.410 2.631 -26.376 1.00 94.88 91 VAL A N 1
ATOM 758 C CA . VAL A 1 91 ? 12.629 3.407 -25.140 1.00 94.88 91 VAL A CA 1
ATOM 759 C C . VAL A 1 91 ? 11.322 3.921 -24.506 1.00 94.88 91 VAL A C 1
ATOM 761 O O . VAL A 1 91 ? 11.094 3.623 -23.332 1.00 94.88 91 VAL A O 1
ATOM 764 N N . PRO A 1 92 ? 10.432 4.647 -25.220 1.00 96.31 92 PRO A N 1
ATOM 765 C CA . PRO A 1 92 ? 9.226 5.191 -24.592 1.00 96.31 92 PRO A CA 1
ATOM 766 C C . PRO A 1 92 ? 8.256 4.094 -24.142 1.00 96.31 92 PRO A C 1
ATOM 768 O O . PRO A 1 92 ? 7.629 4.226 -23.092 1.00 96.31 92 PRO A O 1
ATOM 771 N N . GLY A 1 93 ? 8.154 2.994 -24.894 1.00 96.56 93 GLY A N 1
ATOM 772 C CA . GLY A 1 93 ? 7.254 1.900 -24.553 1.00 96.56 93 GLY A CA 1
ATOM 773 C C . GLY A 1 93 ? 7.720 1.109 -23.330 1.00 96.56 93 GLY A C 1
ATOM 774 O O . GLY A 1 93 ? 6.894 0.781 -22.482 1.00 96.56 93 GLY A O 1
ATOM 775 N N . VAL A 1 94 ? 9.029 0.876 -23.163 1.00 96.56 94 VAL A N 1
ATOM 776 C CA . VAL A 1 94 ? 9.564 0.243 -21.941 1.00 96.56 94 VAL A CA 1
ATOM 777 C C . VAL A 1 94 ? 9.358 1.118 -20.713 1.00 96.56 94 VAL A C 1
ATOM 779 O O . VAL A 1 94 ? 8.987 0.600 -19.662 1.00 96.56 94 VAL A O 1
ATOM 782 N N . LEU A 1 95 ? 9.567 2.432 -20.829 1.00 94.81 95 LEU A N 1
ATOM 783 C CA . LEU A 1 95 ? 9.324 3.358 -19.721 1.00 94.81 95 LEU A CA 1
ATOM 784 C C . LEU A 1 95 ? 7.846 3.369 -19.321 1.00 94.81 95 LEU A C 1
ATOM 786 O O . LEU A 1 95 ? 7.534 3.262 -18.137 1.00 94.81 95 LEU A O 1
ATOM 790 N N . LEU A 1 96 ? 6.936 3.431 -20.298 1.00 95.38 96 LEU A N 1
ATOM 791 C CA . LEU A 1 96 ? 5.500 3.356 -20.038 1.00 95.38 96 LEU A CA 1
ATOM 792 C C . LEU A 1 96 ? 5.114 2.021 -19.391 1.00 95.38 96 LEU A C 1
ATOM 794 O O . LEU A 1 96 ? 4.359 2.009 -18.422 1.00 95.38 96 LEU A O 1
ATOM 798 N N . PHE A 1 97 ? 5.649 0.907 -19.895 1.00 95.00 97 PHE A N 1
ATOM 799 C CA . PHE A 1 97 ? 5.396 -0.419 -19.341 1.00 95.00 97 PHE A CA 1
ATOM 800 C C . PHE A 1 97 ? 5.904 -0.540 -17.901 1.00 95.00 97 PHE A C 1
ATOM 802 O O . PHE A 1 97 ? 5.172 -1.013 -17.034 1.00 95.00 97 PHE A O 1
ATOM 809 N N . PHE A 1 98 ? 7.115 -0.048 -17.622 1.00 92.94 98 PHE A N 1
ATOM 810 C CA . PHE A 1 98 ? 7.667 -0.004 -16.270 1.00 92.94 98 PHE A CA 1
ATOM 811 C C . PHE A 1 98 ? 6.756 0.782 -15.327 1.00 92.94 98 PHE A C 1
ATOM 813 O O . PHE A 1 98 ? 6.342 0.256 -14.295 1.00 92.94 98 PHE A O 1
ATOM 820 N N . VAL A 1 99 ? 6.380 2.008 -15.704 1.00 92.06 99 VAL A N 1
ATOM 821 C CA . VAL A 1 99 ? 5.485 2.845 -14.896 1.00 92.06 99 VAL A CA 1
ATOM 822 C C . VAL A 1 99 ? 4.143 2.149 -14.678 1.00 92.06 99 VAL A C 1
ATOM 824 O O . VAL A 1 99 ? 3.675 2.093 -13.547 1.00 92.06 99 VAL A O 1
ATOM 827 N N . ALA A 1 100 ? 3.546 1.557 -15.714 1.00 93.12 100 ALA A N 1
ATOM 828 C CA . ALA A 1 100 ? 2.272 0.852 -15.598 1.00 93.12 100 ALA A CA 1
ATOM 829 C C . ALA A 1 100 ? 2.345 -0.324 -14.609 1.00 93.12 100 ALA A C 1
ATOM 831 O O . ALA A 1 100 ? 1.492 -0.435 -13.728 1.00 93.12 100 ALA A O 1
ATOM 832 N N . VAL A 1 101 ? 3.381 -1.166 -14.703 1.00 92.44 101 VAL A N 1
ATOM 833 C CA . VAL A 1 101 ? 3.585 -2.293 -13.778 1.00 92.44 101 VAL A CA 1
ATOM 834 C C . VAL A 1 101 ? 3.775 -1.797 -12.347 1.00 92.44 101 VAL A C 1
ATOM 836 O O . VAL A 1 101 ? 3.138 -2.325 -11.439 1.00 92.44 101 VAL A O 1
ATOM 839 N N . ARG A 1 102 ? 4.582 -0.752 -12.137 1.00 90.50 102 ARG A N 1
ATOM 840 C CA . ARG A 1 102 ? 4.817 -0.175 -10.805 1.00 90.50 102 ARG A CA 1
ATOM 841 C C . ARG A 1 102 ? 3.574 0.476 -10.206 1.00 90.50 102 ARG A C 1
ATOM 843 O O . ARG A 1 102 ? 3.330 0.344 -9.010 1.00 90.50 102 ARG A O 1
ATOM 850 N N . VAL A 1 103 ? 2.757 1.136 -11.025 1.00 91.69 103 VAL A N 1
ATOM 851 C CA . VAL A 1 103 ? 1.463 1.677 -10.589 1.00 91.69 103 VAL A CA 1
ATOM 852 C C . VAL A 1 103 ? 0.540 0.540 -10.149 1.00 91.69 103 VAL A C 1
ATOM 854 O O . VAL A 1 103 ? -0.051 0.638 -9.074 1.00 91.69 103 VAL A O 1
ATOM 857 N N . LEU A 1 104 ? 0.434 -0.541 -10.928 1.00 92.75 104 LEU A N 1
ATOM 858 C CA . LEU A 1 104 ? -0.397 -1.700 -10.578 1.00 92.75 104 LEU A CA 1
ATOM 859 C C . LEU A 1 104 ? 0.085 -2.386 -9.295 1.00 92.75 104 LEU A C 1
ATOM 861 O O . LEU A 1 104 ? -0.722 -2.628 -8.397 1.00 92.75 104 LEU A O 1
ATOM 865 N N . GLU A 1 105 ? 1.391 -2.643 -9.193 1.00 91.44 105 GLU A N 1
ATOM 866 C CA . GLU A 1 105 ? 2.043 -3.173 -7.991 1.00 91.44 105 GLU A CA 1
ATOM 867 C C . GLU A 1 105 ? 1.701 -2.316 -6.773 1.00 91.44 105 GLU A C 1
ATOM 869 O O . GLU A 1 105 ? 1.258 -2.842 -5.755 1.00 91.44 105 GLU A O 1
ATOM 874 N N . SER A 1 106 ? 1.839 -0.994 -6.893 1.00 91.56 106 SER A N 1
ATOM 875 C CA . SER A 1 106 ? 1.591 -0.092 -5.777 1.00 91.56 106 SER A CA 1
ATOM 876 C C . SER A 1 106 ? 0.152 -0.112 -5.297 1.00 91.56 106 SER A C 1
ATOM 878 O O . SER A 1 106 ? -0.116 -0.170 -4.099 1.00 91.56 106 SER A O 1
ATOM 880 N N . HIS A 1 107 ? -0.798 -0.073 -6.232 1.00 91.56 107 HIS A N 1
ATOM 881 C CA . HIS A 1 107 ? -2.210 -0.120 -5.880 1.00 91.56 107 HIS A CA 1
ATOM 882 C C . HIS A 1 107 ? -2.525 -1.417 -5.153 1.00 91.56 107 HIS A C 1
ATOM 884 O O . HIS A 1 107 ? -3.156 -1.385 -4.099 1.00 91.56 107 HIS A O 1
ATOM 890 N N . TRP A 1 108 ? -2.054 -2.545 -5.684 1.00 91.88 108 TRP A N 1
ATOM 891 C CA . TRP A 1 108 ? -2.214 -3.835 -5.031 1.00 91.88 108 TRP A CA 1
ATOM 892 C C . TRP A 1 108 ? -1.592 -3.833 -3.629 1.00 91.88 108 TRP A C 1
ATOM 894 O O . TRP A 1 108 ? -2.280 -4.160 -2.664 1.00 91.88 108 TRP A O 1
ATOM 904 N N . PHE A 1 109 ? -0.348 -3.372 -3.489 1.00 89.62 109 PHE A N 1
ATOM 905 C CA . PHE A 1 109 ? 0.350 -3.285 -2.208 1.00 89.62 109 PHE A CA 1
ATOM 906 C C . PHE A 1 109 ? -0.406 -2.433 -1.181 1.00 89.62 109 PHE A C 1
ATOM 908 O O . PHE A 1 109 ? -0.636 -2.881 -0.056 1.00 89.62 109 PHE A O 1
ATOM 915 N N . VAL A 1 110 ? -0.843 -1.227 -1.555 1.00 88.69 110 VAL A N 1
ATOM 916 C CA . VAL A 1 110 ? -1.580 -0.325 -0.658 1.00 88.69 110 VAL A CA 1
ATOM 917 C C . VAL A 1 110 ? -2.934 -0.917 -0.282 1.00 88.69 110 VAL A C 1
ATOM 919 O O . VAL A 1 110 ? -3.282 -0.925 0.894 1.00 88.69 110 VAL A O 1
ATO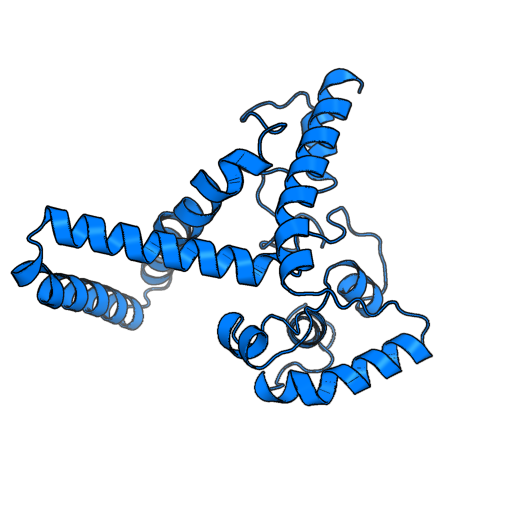M 922 N N . TRP A 1 111 ? -3.688 -1.471 -1.234 1.00 89.38 111 TRP A N 1
ATOM 923 C CA . TRP A 1 111 ? -4.962 -2.121 -0.921 1.00 89.38 111 TRP A CA 1
ATOM 924 C C . TRP A 1 111 ? -4.783 -3.257 0.084 1.00 89.38 111 TRP A C 1
ATOM 926 O O . TRP A 1 111 ? -5.541 -3.345 1.049 1.00 89.38 111 TRP A O 1
ATOM 936 N N . ILE A 1 112 ? -3.768 -4.099 -0.120 1.00 88.62 112 ILE A N 1
ATOM 937 C CA . ILE A 1 112 ? -3.521 -5.263 0.726 1.00 88.62 112 ILE A CA 1
ATOM 938 C C . ILE A 1 112 ? -3.032 -4.884 2.120 1.00 88.62 112 ILE A C 1
ATOM 940 O O . ILE A 1 112 ? -3.529 -5.422 3.107 1.00 88.62 112 ILE A O 1
ATOM 944 N N . THR A 1 113 ? -2.081 -3.960 2.218 1.00 84.94 113 THR A N 1
ATOM 945 C CA . THR A 1 113 ? -1.500 -3.579 3.511 1.00 84.94 113 THR A CA 1
ATOM 946 C C . THR A 1 113 ? -2.460 -2.736 4.343 1.00 84.94 113 THR A C 1
ATOM 948 O O . THR A 1 113 ? -2.521 -2.900 5.558 1.00 84.94 113 THR A O 1
ATOM 951 N N . GLN A 1 114 ? -3.274 -1.886 3.711 1.00 85.12 114 GLN A N 1
ATOM 952 C CA . GLN A 1 114 ? -4.081 -0.899 4.429 1.00 85.12 114 GLN A CA 1
ATOM 953 C C . GLN A 1 114 ? -5.475 -1.382 4.849 1.00 85.12 114 GLN A C 1
ATOM 955 O O . GLN A 1 114 ? -6.091 -0.756 5.717 1.00 85.12 114 GLN A O 1
ATOM 960 N N . MET A 1 115 ? -5.975 -2.501 4.305 1.00 85.00 115 MET A N 1
ATOM 961 C CA . MET A 1 115 ? -7.338 -2.993 4.589 1.00 85.00 115 MET A CA 1
ATOM 962 C C . MET A 1 115 ? -7.579 -3.341 6.062 1.00 85.00 115 MET A C 1
ATOM 964 O O . MET A 1 115 ? -8.718 -3.316 6.524 1.00 85.00 115 MET A O 1
ATOM 968 N N . ASN A 1 116 ? -6.507 -3.633 6.798 1.00 80.81 116 ASN A N 1
ATOM 969 C CA . ASN A 1 116 ? -6.566 -4.023 8.203 1.00 80.81 116 ASN A CA 1
ATOM 970 C C . ASN A 1 116 ? -6.336 -2.848 9.167 1.00 80.81 116 ASN A C 1
ATOM 972 O O . ASN A 1 116 ? -6.634 -2.980 10.349 1.00 80.81 116 ASN A O 1
ATOM 976 N N . HIS A 1 117 ? -5.807 -1.717 8.682 1.00 75.12 117 HIS A N 1
ATOM 977 C CA . HIS A 1 117 ? -5.259 -0.631 9.509 1.00 75.12 117 HIS A CA 1
ATOM 978 C C . HIS A 1 117 ? -6.027 0.686 9.390 1.00 75.12 117 HIS A C 1
ATOM 980 O O . HIS A 1 117 ? -6.410 1.273 10.401 1.00 75.12 117 HIS A O 1
ATOM 986 N N . ILE A 1 118 ? -6.282 1.158 8.164 1.00 73.31 118 ILE A N 1
ATOM 987 C CA . ILE A 1 118 ? -6.971 2.440 7.916 1.00 73.31 118 ILE A CA 1
ATOM 988 C C . ILE A 1 118 ? -8.418 2.448 8.446 1.00 73.31 118 ILE A C 1
ATOM 990 O O . ILE A 1 118 ? -8.869 3.481 8.948 1.00 73.31 118 ILE A O 1
ATOM 994 N N . PRO A 1 119 ? -9.181 1.338 8.381 1.00 68.94 119 PRO A N 1
ATOM 995 C CA . PRO A 1 119 ? -10.526 1.281 8.956 1.00 68.94 119 PRO A CA 1
ATOM 996 C C . PRO A 1 119 ? -10.599 1.398 10.483 1.00 68.94 119 PRO A C 1
ATOM 998 O O . PRO A 1 119 ? -11.698 1.510 11.031 1.00 68.94 119 PRO A O 1
ATOM 1001 N N . LYS A 1 120 ? -9.464 1.303 11.177 1.00 80.25 120 LYS A N 1
ATOM 1002 C CA . LYS A 1 120 ? -9.399 1.168 12.631 1.00 80.25 120 LYS A CA 1
ATOM 1003 C C . LYS A 1 120 ? -9.028 2.483 13.308 1.00 80.25 120 LYS A C 1
ATOM 1005 O O .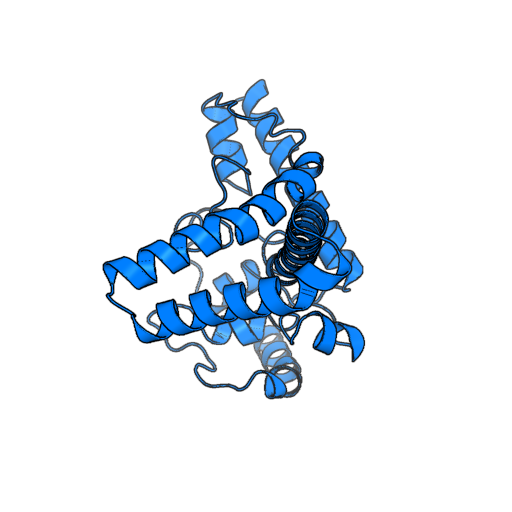 LYS A 1 120 ? -8.820 3.514 12.674 1.00 80.25 120 LYS A O 1
ATOM 1010 N N . GLU A 1 121 ? -9.047 2.467 14.636 1.00 66.75 121 GLU A N 1
ATOM 1011 C CA . GLU A 1 121 ? -8.849 3.665 15.445 1.00 66.75 121 GLU A CA 1
ATOM 1012 C C . GLU A 1 121 ? -7.401 4.173 15.310 1.00 66.75 121 GLU A C 1
ATOM 1014 O O . GLU A 1 121 ? -6.444 3.484 15.687 1.00 66.75 121 GLU A O 1
ATOM 1019 N N . ILE A 1 122 ? -7.253 5.385 14.764 1.00 70.31 122 ILE A N 1
ATOM 1020 C CA . ILE A 1 122 ? -5.979 6.097 14.605 1.00 70.31 122 ILE A CA 1
ATOM 1021 C C . ILE A 1 122 ? -6.024 7.353 15.477 1.00 70.31 122 ILE A C 1
ATOM 1023 O O . ILE A 1 122 ? -6.873 8.224 15.280 1.00 70.31 122 ILE A O 1
ATOM 1027 N N . GLY A 1 123 ? -5.115 7.447 16.442 1.00 67.00 123 GLY A N 1
ATOM 1028 C CA . GLY A 1 123 ? -5.068 8.572 17.373 1.00 67.00 123 GLY A CA 1
ATOM 1029 C C . GLY A 1 123 ? -3.881 8.511 18.326 1.00 67.00 123 GLY A C 1
ATOM 1030 O O . GLY A 1 123 ? -2.907 7.797 18.081 1.00 67.00 123 GLY A O 1
ATOM 1031 N N . HIS A 1 124 ? -3.953 9.270 19.410 1.00 64.62 124 HIS A N 1
ATOM 1032 C CA . HIS A 1 124 ? -2.971 9.278 20.481 1.00 64.62 124 HIS A CA 1
ATOM 1033 C C . HIS A 1 124 ? -3.028 7.993 21.318 1.00 64.62 124 HIS A C 1
ATOM 1035 O O . HIS A 1 124 ? -4.001 7.234 21.314 1.00 64.62 124 HIS A O 1
ATOM 1041 N N . GLU A 1 125 ? -1.943 7.737 22.045 1.00 68.88 125 GLU A N 1
ATOM 1042 C CA . GLU A 1 125 ? -1.818 6.583 22.929 1.00 68.88 125 GLU A CA 1
ATOM 1043 C C . GLU A 1 125 ? -2.860 6.634 24.052 1.00 68.88 125 GLU A C 1
ATOM 1045 O O . GLU A 1 125 ? -2.917 7.585 24.826 1.00 68.88 125 GLU A O 1
ATOM 1050 N N . LYS A 1 126 ? -3.685 5.586 24.156 1.00 71.44 126 LYS A N 1
ATOM 1051 C CA . LYS A 1 126 ? -4.758 5.488 25.162 1.00 71.44 126 LYS A CA 1
ATOM 1052 C C . LYS A 1 126 ? -4.363 4.679 26.403 1.00 71.44 126 LYS A C 1
ATOM 1054 O O . LYS A 1 126 ? -5.246 4.244 27.132 1.00 71.44 126 LYS A O 1
ATOM 1059 N N . HIS A 1 127 ? -3.062 4.431 26.603 1.00 72.12 127 HIS A N 1
ATOM 1060 C CA . HIS A 1 127 ? -2.496 3.633 27.705 1.00 72.12 127 HIS A CA 1
ATOM 1061 C C . HIS A 1 127 ? -3.232 2.301 27.970 1.00 72.12 127 HIS A C 1
ATOM 1063 O O . HIS A 1 127 ? -3.405 1.887 29.114 1.00 72.12 127 HIS A O 1
ATOM 1069 N N . ARG A 1 128 ? -3.691 1.633 26.903 1.00 75.81 128 ARG A N 1
ATOM 1070 C CA . ARG A 1 128 ? -4.295 0.295 26.977 1.00 75.81 128 ARG A CA 1
ATOM 1071 C C . ARG A 1 128 ? -3.190 -0.757 27.097 1.00 75.81 128 ARG A C 1
ATOM 1073 O O . ARG A 1 128 ? -2.054 -0.508 26.693 1.00 75.81 128 ARG A O 1
ATOM 1080 N N . ASP A 1 129 ? -3.524 -1.945 27.600 1.00 80.06 129 ASP A N 1
ATOM 1081 C CA . ASP A 1 129 ? -2.603 -3.078 27.515 1.00 80.06 129 ASP A CA 1
ATOM 1082 C C . ASP A 1 129 ? -2.273 -3.398 26.046 1.00 80.06 129 ASP A C 1
ATOM 1084 O O . ASP A 1 129 ? -2.985 -2.998 25.115 1.00 80.06 129 ASP A O 1
ATOM 1088 N N . TRP A 1 130 ? -1.162 -4.101 25.834 1.00 75.88 130 TRP A N 1
ATOM 1089 C CA . TRP A 1 130 ? -0.657 -4.374 24.491 1.00 75.88 130 TRP A CA 1
ATOM 1090 C C . TRP A 1 130 ? -1.668 -5.143 23.621 1.00 75.88 130 TRP A C 1
ATOM 1092 O O . TRP A 1 130 ? -1.859 -4.784 22.458 1.00 75.88 130 TRP A O 1
ATOM 1102 N N . VAL A 1 131 ? -2.367 -6.140 24.177 1.00 77.31 131 VAL A N 1
ATOM 1103 C CA . VAL A 1 131 ? -3.315 -6.974 23.418 1.00 77.31 131 VAL A CA 1
ATOM 1104 C C . VAL A 1 131 ? -4.518 -6.138 22.988 1.00 77.31 131 VAL A C 1
ATOM 1106 O O . VAL A 1 131 ? -4.881 -6.127 21.810 1.00 77.31 131 VAL A O 1
ATOM 1109 N N . SER A 1 132 ? -5.106 -5.383 23.917 1.00 80.69 132 SER A N 1
ATOM 1110 C CA . SER A 1 132 ? -6.237 -4.499 23.623 1.00 80.69 132 SER A CA 1
ATOM 1111 C C . SER A 1 132 ? -5.868 -3.390 22.641 1.00 80.69 132 SER A C 1
ATOM 1113 O O . SER A 1 132 ? -6.682 -3.011 21.798 1.00 80.69 132 SER A O 1
ATOM 1115 N N . SER A 1 133 ? -4.641 -2.869 22.722 1.00 78.50 133 SER A N 1
ATOM 1116 C CA . SER A 1 133 ? -4.133 -1.877 21.771 1.00 78.50 133 SER A CA 1
ATOM 1117 C C . SER A 1 133 ? -4.062 -2.449 20.360 1.00 78.50 133 SER A C 1
ATOM 1119 O O . SER A 1 133 ? -4.520 -1.792 19.426 1.00 78.50 133 SER A O 1
ATOM 1121 N N . GLN A 1 134 ? -3.562 -3.678 20.212 1.00 78.25 134 GLN A N 1
ATOM 1122 C CA . GLN A 1 134 ? -3.419 -4.329 18.912 1.00 78.25 134 GLN A CA 1
ATOM 1123 C C . GLN A 1 134 ? -4.774 -4.660 18.281 1.00 78.25 134 GLN A C 1
ATOM 1125 O O . GLN A 1 134 ? -5.028 -4.304 17.136 1.00 78.25 134 GLN A O 1
ATOM 1130 N N . LEU A 1 135 ? -5.699 -5.237 19.049 1.00 82.19 135 LEU A N 1
ATOM 1131 C CA . LEU A 1 135 ? -7.049 -5.562 18.567 1.00 82.19 135 LEU A CA 1
ATOM 1132 C C . LEU A 1 135 ? -7.890 -4.315 18.239 1.00 82.19 135 LEU A C 1
ATOM 1134 O O . LEU A 1 135 ? -8.795 -4.354 17.404 1.00 82.19 135 LEU A O 1
ATOM 1138 N N . ALA A 1 136 ? -7.608 -3.181 18.885 1.00 80.56 136 ALA A N 1
ATOM 1139 C CA . ALA A 1 136 ? -8.221 -1.903 18.528 1.00 80.56 136 ALA A CA 1
ATOM 1140 C C . ALA A 1 136 ? -7.586 -1.274 17.277 1.00 80.56 136 ALA A C 1
ATOM 1142 O O . ALA A 1 136 ? -8.244 -0.508 16.568 1.00 80.56 136 ALA A O 1
ATOM 1143 N N . ALA A 1 137 ? -6.315 -1.580 17.025 1.00 76.12 137 ALA A N 1
ATOM 1144 C CA . ALA A 1 137 ? -5.507 -1.054 15.939 1.00 76.12 137 ALA A CA 1
ATOM 1145 C C . ALA A 1 137 ? -5.704 -1.803 14.618 1.00 76.12 137 ALA A C 1
ATOM 1147 O O . ALA A 1 137 ? -5.588 -1.179 13.568 1.00 76.12 137 ALA A O 1
ATOM 1148 N N . THR A 1 138 ? -6.039 -3.092 14.665 1.00 83.56 138 THR A N 1
ATOM 1149 C CA . THR A 1 138 ? -6.203 -3.916 13.467 1.00 83.56 138 THR A CA 1
ATOM 1150 C C . THR A 1 138 ? -7.457 -4.770 13.467 1.00 83.56 138 THR A C 1
ATOM 1152 O O . THR A 1 138 ? -8.162 -4.911 14.465 1.00 83.56 138 THR A O 1
ATOM 1155 N N . CYS A 1 139 ? -7.783 -5.298 12.295 1.00 86.56 139 CYS A N 1
ATOM 1156 C CA . CYS A 1 139 ? -8.759 -6.360 12.121 1.00 86.56 139 CYS A CA 1
ATOM 1157 C C . CYS A 1 139 ? -8.204 -7.418 11.170 1.00 86.56 139 CYS A C 1
ATOM 1159 O O . CYS A 1 139 ? -7.213 -7.188 10.481 1.00 86.56 139 CYS A O 1
ATOM 1161 N N . ASN A 1 140 ? -8.862 -8.571 11.138 1.00 90.19 140 ASN A N 1
ATOM 1162 C CA . ASN A 1 140 ? -8.605 -9.590 10.135 1.00 90.19 140 ASN A CA 1
ATOM 1163 C C . ASN A 1 140 ? -9.604 -9.498 8.987 1.00 90.19 140 ASN A C 1
ATOM 1165 O O . ASN A 1 140 ? -10.714 -8.971 9.123 1.00 90.19 140 ASN A O 1
ATOM 1169 N N . VAL A 1 141 ? -9.225 -10.098 7.866 1.00 90.44 141 VAL A N 1
ATOM 1170 C CA . VAL A 1 141 ? -10.088 -10.277 6.706 1.00 90.44 141 VAL A CA 1
ATOM 1171 C C . VAL A 1 141 ? -10.370 -11.753 6.479 1.00 90.44 141 VAL A C 1
ATOM 1173 O O . VAL A 1 141 ? -9.505 -12.615 6.650 1.00 90.44 141 VAL A O 1
ATOM 1176 N N . GLU A 1 142 ? -11.618 -12.037 6.120 1.00 90.38 142 GLU A N 1
ATOM 1177 C CA . GLU A 1 142 ? -12.139 -13.386 5.977 1.00 90.38 142 GLU A CA 1
ATOM 1178 C C . GLU A 1 142 ? -11.252 -14.237 5.048 1.00 90.38 142 GLU A C 1
ATOM 1180 O O . GLU A 1 142 ? -11.021 -13.869 3.885 1.00 90.38 142 GLU A O 1
ATOM 1185 N N . PRO A 1 143 ? -10.723 -15.365 5.555 1.00 90.25 143 PRO A N 1
ATOM 1186 C CA . PRO A 1 143 ? -9.824 -16.195 4.782 1.00 90.25 143 PRO A CA 1
ATOM 1187 C C . PRO A 1 143 ? -10.589 -16.972 3.713 1.00 90.25 143 PRO A C 1
ATOM 1189 O O . PRO A 1 143 ? -11.591 -17.630 3.974 1.00 90.25 143 PRO A O 1
ATOM 1192 N N . SER A 1 144 ? -10.049 -16.957 2.502 1.00 90.31 144 SER A N 1
ATOM 1193 C CA . SER A 1 144 ? -10.444 -17.829 1.398 1.00 90.31 144 SER A CA 1
ATOM 1194 C C . SER A 1 144 ? -9.188 -18.214 0.620 1.00 90.31 144 SER A C 1
ATOM 1196 O O . SER A 1 144 ? -8.144 -17.581 0.793 1.00 90.31 144 SER A O 1
ATOM 1198 N N . LEU A 1 145 ? -9.255 -19.227 -0.250 1.00 88.81 145 LEU A N 1
ATOM 1199 C CA . LEU A 1 145 ? -8.102 -19.581 -1.093 1.00 88.81 145 LEU A CA 1
ATOM 1200 C C . LEU A 1 145 ? -7.613 -18.372 -1.903 1.00 88.81 145 LEU A C 1
ATOM 1202 O O . LEU A 1 145 ? -6.413 -18.115 -1.964 1.00 88.81 145 LEU A O 1
ATOM 1206 N N . PHE A 1 146 ? -8.556 -17.594 -2.442 1.00 91.56 146 PHE A N 1
ATOM 1207 C CA . PHE A 1 146 ? -8.257 -16.359 -3.152 1.00 91.56 146 PHE A CA 1
ATOM 1208 C C . PHE A 1 146 ? -7.665 -15.297 -2.222 1.00 91.56 146 PHE A C 1
ATOM 1210 O O . PHE A 1 146 ? -6.577 -14.808 -2.498 1.00 91.56 146 PHE A O 1
ATOM 1217 N N . THR A 1 147 ? -8.323 -14.971 -1.104 1.00 88.69 147 THR A N 1
ATOM 1218 C CA . THR A 1 147 ? -7.863 -13.923 -0.174 1.00 88.69 147 THR A CA 1
ATOM 1219 C C . THR A 1 147 ? -6.465 -14.226 0.363 1.00 88.69 147 THR A C 1
ATOM 1221 O O . THR A 1 147 ? -5.620 -13.336 0.409 1.00 88.69 147 THR A O 1
ATOM 1224 N N . ASN A 1 148 ? -6.194 -15.478 0.738 1.00 89.00 148 ASN A N 1
ATOM 1225 C CA . ASN A 1 148 ? -4.907 -15.884 1.303 1.00 89.00 148 ASN A CA 1
ATOM 1226 C C . ASN A 1 148 ? -3.775 -15.772 0.268 1.00 89.00 148 ASN A C 1
ATOM 1228 O O . ASN A 1 148 ? -2.676 -15.332 0.605 1.00 89.00 148 ASN A O 1
ATOM 1232 N N . TRP A 1 149 ? -4.040 -16.146 -0.989 1.00 89.50 149 TRP A N 1
ATOM 1233 C CA . TRP A 1 149 ? -3.085 -15.995 -2.088 1.00 89.50 149 TRP A CA 1
ATOM 1234 C C . TRP A 1 149 ? -2.894 -14.523 -2.471 1.00 89.50 149 TRP A C 1
ATOM 1236 O O . TRP A 1 149 ? -1.771 -14.028 -2.473 1.00 89.50 149 TRP A O 1
ATOM 1246 N N . PHE A 1 150 ? -3.994 -13.810 -2.715 1.00 90.81 150 PHE A N 1
ATOM 1247 C CA . PHE A 1 150 ? -4.001 -12.431 -3.200 1.00 90.81 150 PHE A CA 1
ATOM 1248 C C . PHE A 1 150 ? -3.429 -11.437 -2.186 1.00 90.81 150 PHE A C 1
ATOM 1250 O O . PHE A 1 150 ? -2.824 -10.448 -2.579 1.00 90.81 150 PHE A O 1
ATOM 1257 N N . SER A 1 151 ? -3.598 -11.695 -0.887 1.00 87.44 151 SER A N 1
ATOM 1258 C CA . SER A 1 151 ? -3.006 -10.876 0.177 1.00 87.44 151 SER A CA 1
ATOM 1259 C C . SER A 1 151 ? -1.656 -11.393 0.673 1.00 87.44 151 SER A C 1
ATOM 1261 O O . SER A 1 151 ? -1.067 -10.778 1.552 1.00 87.44 151 SER A O 1
ATOM 1263 N N . GLY A 1 152 ? -1.165 -12.545 0.200 1.00 86.19 152 GLY A N 1
ATOM 1264 C CA . GLY A 1 152 ? 0.048 -13.158 0.752 1.00 86.19 152 GLY A CA 1
ATOM 1265 C C . GLY A 1 152 ? -0.049 -13.483 2.253 1.00 86.19 152 GLY A C 1
ATOM 1266 O O . GLY A 1 152 ? 0.965 -13.438 2.953 1.00 86.19 152 GLY A O 1
ATOM 1267 N N . HIS A 1 153 ? -1.254 -13.823 2.729 1.00 85.81 153 HIS A N 1
ATOM 1268 C CA . HIS A 1 153 ? -1.639 -14.039 4.134 1.00 85.81 153 HIS A CA 1
ATOM 1269 C C . HIS A 1 153 ? -1.687 -12.782 5.026 1.00 85.81 153 HIS A C 1
ATOM 1271 O O . HIS A 1 153 ? -1.840 -12.916 6.241 1.00 85.81 153 HIS A O 1
ATOM 1277 N N . LEU A 1 154 ? -1.622 -11.567 4.463 1.00 84.19 154 LEU A N 1
ATOM 1278 C CA . LEU A 1 154 ? -1.826 -10.326 5.231 1.00 84.19 154 LEU A CA 1
ATOM 1279 C C . LEU A 1 154 ? -3.275 -10.142 5.722 1.00 84.19 154 LEU A C 1
ATOM 1281 O O . LEU A 1 154 ? -3.558 -9.233 6.493 1.00 84.19 154 LEU A O 1
ATOM 1285 N N . ASN A 1 155 ? -4.208 -11.013 5.337 1.00 87.44 155 ASN A N 1
ATOM 1286 C CA . ASN A 1 155 ? -5.558 -11.039 5.902 1.00 87.44 155 ASN A CA 1
ATOM 1287 C C . ASN A 1 155 ? -5.612 -11.506 7.375 1.00 87.44 155 ASN A C 1
ATOM 1289 O O . ASN A 1 155 ? -6.644 -11.344 8.023 1.00 87.44 155 ASN A O 1
ATOM 1293 N N . PHE A 1 156 ? -4.513 -12.054 7.905 1.00 86.81 156 PHE A N 1
ATOM 1294 C CA . PHE A 1 156 ? -4.330 -12.427 9.313 1.00 86.81 156 PHE A CA 1
ATOM 1295 C C . PHE A 1 156 ? -3.481 -11.384 10.051 1.00 86.81 156 PHE A C 1
ATOM 1297 O O . PHE A 1 156 ? -2.431 -11.694 10.624 1.00 86.81 156 PHE A O 1
ATOM 1304 N N . GLN A 1 157 ? -3.887 -10.117 9.969 1.00 83.31 157 GLN A N 1
ATOM 1305 C CA . GLN A 1 157 ? -3.105 -9.022 10.524 1.00 83.31 157 GLN A CA 1
ATOM 1306 C C . GLN A 1 157 ? -2.980 -9.126 12.041 1.00 83.31 157 GLN A C 1
ATOM 1308 O O . GLN A 1 157 ? -1.892 -8.889 12.538 1.00 83.31 157 GLN A O 1
ATOM 1313 N N . ILE A 1 158 ? -4.017 -9.539 12.773 1.00 82.94 158 ILE A N 1
ATOM 1314 C CA . ILE A 1 158 ? -3.969 -9.704 14.235 1.00 82.94 158 ILE A CA 1
ATOM 1315 C C . ILE A 1 158 ? -2.841 -10.674 14.627 1.00 82.94 158 ILE A C 1
ATOM 1317 O O . ILE A 1 158 ? -2.025 -10.364 15.495 1.00 82.94 158 ILE A O 1
ATOM 1321 N N . GLU A 1 159 ? -2.736 -11.818 13.948 1.00 83.31 159 GLU A N 1
ATOM 1322 C CA . GLU A 1 159 ? -1.692 -12.819 14.185 1.00 83.31 159 GLU A CA 1
ATOM 1323 C C . GLU A 1 159 ? -0.312 -12.328 13.728 1.00 83.31 159 GLU A C 1
ATOM 1325 O O . GLU A 1 159 ? 0.680 -12.556 14.420 1.00 83.31 159 GLU A O 1
ATOM 1330 N N . HIS A 1 160 ? -0.243 -11.615 12.600 1.00 76.00 160 HIS A N 1
ATOM 1331 C CA . HIS A 1 160 ? 0.990 -11.005 12.097 1.00 76.00 160 HIS A CA 1
ATOM 1332 C C . HIS A 1 160 ? 1.517 -9.914 13.036 1.00 76.00 160 HIS A C 1
ATOM 1334 O O . HIS A 1 160 ? 2.710 -9.777 13.270 1.00 76.00 160 HIS A O 1
ATOM 1340 N N . GLN A 1 161 ? 0.640 -9.116 13.623 1.00 67.12 161 GLN A N 1
ATOM 1341 C CA . GLN A 1 161 ? 1.015 -8.033 14.518 1.00 67.12 161 GLN A CA 1
ATOM 1342 C C . GLN A 1 161 ? 1.329 -8.525 15.933 1.00 67.12 161 GLN A C 1
ATOM 1344 O O . GLN A 1 161 ? 2.083 -7.874 16.658 1.00 67.12 161 GLN A O 1
ATOM 1349 N N . CYS A 1 162 ? 0.876 -9.726 16.302 1.00 56.56 162 CYS A N 1
ATOM 1350 C CA . CYS A 1 162 ? 1.468 -10.493 17.397 1.00 56.56 162 CYS A CA 1
ATOM 1351 C C . CYS A 1 162 ? 2.942 -10.885 17.149 1.00 56.56 162 CYS A C 1
ATOM 1353 O O . CYS A 1 162 ? 3.471 -11.653 17.953 1.00 56.56 162 CYS A O 1
ATOM 1355 N N . GLN A 1 163 ? 3.602 -10.369 16.098 1.00 46.41 163 GLN A N 1
ATOM 1356 C CA . GLN A 1 163 ? 5.003 -10.616 15.741 1.00 46.41 163 GLN A CA 1
ATOM 1357 C C . GLN A 1 163 ? 5.924 -9.369 15.799 1.00 46.41 163 GLN A C 1
ATOM 1359 O O . GLN A 1 163 ? 7.127 -9.549 15.968 1.00 46.41 163 GLN A O 1
ATOM 1364 N N . HIS A 1 164 ? 5.422 -8.121 15.694 1.00 43.25 164 HIS A N 1
ATOM 1365 C CA . HIS A 1 164 ? 6.264 -6.968 15.280 1.00 43.25 164 HIS A CA 1
ATOM 1366 C C . HIS A 1 164 ? 6.249 -5.664 16.124 1.00 43.25 164 HIS A C 1
ATOM 1368 O O . HIS A 1 164 ? 6.705 -4.634 15.638 1.00 43.25 164 HIS A O 1
ATOM 1374 N N . THR A 1 165 ? 5.848 -5.659 17.401 1.00 39.22 165 THR A N 1
ATOM 1375 C CA . THR A 1 165 ? 5.954 -4.442 18.259 1.00 39.22 165 THR A CA 1
ATOM 1376 C C . THR A 1 165 ? 6.771 -4.666 19.543 1.00 39.22 165 THR A C 1
ATOM 1378 O O . THR A 1 165 ? 6.485 -5.589 20.296 1.00 39.22 165 THR A O 1
ATOM 1381 N N . LEU A 1 166 ? 7.785 -3.809 19.755 1.00 39.47 166 LEU A N 1
ATOM 1382 C CA . LEU A 1 166 ? 8.759 -3.701 20.871 1.00 39.47 166 LEU A CA 1
ATOM 1383 C C . LEU A 1 166 ? 8.134 -3.577 22.287 1.00 39.47 166 LEU A C 1
ATOM 1385 O O . LEU A 1 166 ? 6.987 -3.152 22.389 1.00 39.47 166 LEU A O 1
ATOM 1389 N N . PRO A 1 167 ? 8.896 -3.710 23.404 1.00 47.28 167 PRO A N 1
ATOM 1390 C CA . PRO A 1 167 ? 9.973 -4.647 23.754 1.00 47.28 167 PRO A CA 1
ATOM 1391 C C . PRO A 1 167 ? 9.434 -5.838 24.586 1.00 47.28 167 PRO A C 1
ATOM 1393 O O . PRO A 1 167 ? 10.191 -6.568 25.222 1.00 47.28 167 PRO A O 1
ATOM 1396 N N . THR A 1 168 ? 8.113 -6.010 24.636 1.00 41.31 168 THR A N 1
ATOM 1397 C CA . THR A 1 168 ? 7.437 -7.149 25.266 1.00 41.31 168 THR A CA 1
ATOM 1398 C C . THR A 1 168 ? 7.213 -8.237 24.217 1.00 41.31 168 THR A C 1
ATOM 1400 O O . THR A 1 168 ? 6.994 -7.915 23.050 1.00 41.31 168 THR A O 1
ATOM 1403 N N . PRO A 1 169 ? 7.330 -9.528 24.576 1.00 41.44 169 PRO A N 1
ATOM 1404 C CA . PRO A 1 169 ? 7.344 -10.599 23.598 1.00 41.44 169 PRO A CA 1
ATOM 1405 C C . PRO A 1 169 ? 5.994 -10.644 22.891 1.00 41.44 169 PRO A C 1
ATOM 1407 O O . PRO A 1 169 ? 4.969 -11.005 23.464 1.00 41.44 169 PRO A O 1
ATOM 1410 N N . SER A 1 170 ? 6.033 -10.273 21.618 1.00 48.88 170 SER A N 1
ATOM 1411 C CA . SER A 1 170 ? 5.040 -10.620 20.621 1.00 48.88 170 SER A CA 1
ATOM 1412 C C . SER A 1 170 ? 4.659 -12.097 20.834 1.00 48.88 170 SER A C 1
ATOM 1414 O O . SER A 1 170 ? 5.566 -12.922 20.977 1.00 48.88 170 SER A O 1
ATOM 1416 N N . LEU A 1 171 ? 3.370 -12.447 20.908 1.00 51.53 171 LEU A N 1
ATOM 1417 C CA . LEU A 1 171 ? 2.935 -13.805 21.276 1.00 51.53 171 LEU A CA 1
ATOM 1418 C C . LEU A 1 171 ? 3.575 -14.891 20.381 1.00 51.53 171 LEU A C 1
ATOM 1420 O O . LEU A 1 171 ? 3.799 -16.008 20.844 1.00 51.53 171 LEU A O 1
ATOM 1424 N N . PHE A 1 172 ? 3.939 -14.548 19.132 1.00 59.50 172 PHE A N 1
ATOM 1425 C CA . PHE A 1 172 ? 4.569 -15.462 18.175 1.00 59.50 172 PHE A CA 1
ATOM 1426 C C . PHE A 1 172 ? 5.644 -14.798 17.277 1.00 59.50 172 PHE A C 1
ATOM 1428 O O . PHE A 1 172 ? 5.453 -14.681 16.066 1.00 59.50 172 PHE A O 1
ATOM 1435 N N . PRO A 1 173 ? 6.837 -14.453 17.804 1.00 55.81 173 PRO A N 1
ATOM 1436 C CA . PRO A 1 173 ? 7.852 -13.668 17.081 1.00 55.81 173 PRO A CA 1
ATOM 1437 C C . PRO A 1 173 ? 8.423 -14.368 15.833 1.00 55.81 173 PRO A C 1
ATOM 1439 O O . PRO A 1 173 ? 9.000 -13.736 14.951 1.00 55.81 173 PRO A O 1
ATOM 1442 N N . ARG A 1 174 ? 8.312 -15.700 15.768 1.00 68.44 174 ARG A N 1
ATOM 1443 C CA . ARG A 1 174 ? 8.938 -16.544 14.733 1.00 68.44 174 ARG A CA 1
ATOM 1444 C C . ARG A 1 174 ? 7.942 -17.404 13.963 1.00 68.44 174 ARG A C 1
ATOM 1446 O O . ARG A 1 174 ? 8.352 -18.367 13.321 1.00 68.44 174 ARG A O 1
ATOM 1453 N N . MET A 1 175 ? 6.644 -17.131 14.070 1.00 80.56 175 MET A N 1
ATOM 1454 C CA . MET A 1 175 ? 5.654 -17.987 13.427 1.00 80.56 175 MET A CA 1
ATOM 1455 C C . MET A 1 175 ? 5.677 -17.799 11.907 1.00 80.56 175 MET A C 1
ATOM 1457 O O . MET A 1 175 ? 5.532 -16.678 11.422 1.00 80.56 175 MET A O 1
ATOM 1461 N N . PRO A 1 176 ? 5.827 -18.886 11.132 1.00 82.75 176 PRO A N 1
ATOM 1462 C CA . PRO A 1 176 ? 5.668 -18.821 9.688 1.00 82.75 176 PRO A CA 1
ATOM 1463 C C . PRO A 1 176 ? 4.224 -18.484 9.294 1.00 82.75 176 PRO A C 1
ATOM 1465 O O . PRO A 1 176 ? 3.283 -19.037 9.865 1.00 82.75 176 PRO A O 1
ATOM 1468 N N . ARG A 1 177 ? 4.045 -17.670 8.245 1.00 80.62 177 ARG A N 1
ATOM 1469 C CA . ARG A 1 177 ? 2.724 -17.176 7.800 1.00 80.62 177 ARG A CA 1
ATOM 1470 C C . ARG A 1 177 ? 1.710 -18.275 7.475 1.00 80.62 177 ARG A C 1
ATOM 1472 O O . ARG A 1 177 ? 0.515 -18.107 7.692 1.00 80.62 177 ARG A O 1
ATOM 1479 N N . HIS A 1 178 ? 2.174 -19.437 7.011 1.00 82.50 178 HIS A N 1
ATOM 1480 C CA . HIS A 1 178 ? 1.297 -20.574 6.712 1.00 82.50 178 HIS A CA 1
ATOM 1481 C C . HIS A 1 178 ? 0.587 -21.143 7.957 1.00 82.50 178 HIS A C 1
ATOM 1483 O O . HIS A 1 178 ? -0.419 -21.837 7.823 1.00 82.50 178 HIS A O 1
ATOM 1489 N N . ASN A 1 179 ? 1.078 -20.844 9.167 1.00 87.06 179 ASN A N 1
ATOM 1490 C CA . ASN A 1 179 ? 0.454 -21.265 10.421 1.00 87.06 179 ASN A CA 1
ATOM 1491 C C . ASN A 1 179 ? -0.595 -20.276 10.947 1.00 87.06 179 ASN A C 1
ATOM 1493 O O . ASN A 1 179 ? -1.324 -20.637 11.871 1.00 87.06 179 ASN A O 1
ATOM 1497 N N . TYR A 1 180 ? -0.733 -19.080 10.362 1.00 86.88 180 TYR A N 1
ATOM 1498 C CA . TYR A 1 180 ? -1.715 -18.091 10.824 1.00 86.88 180 TYR A CA 1
ATOM 1499 C C . TYR A 1 180 ? -3.144 -18.640 10.787 1.00 86.88 180 TYR A C 1
ATOM 1501 O O . TYR A 1 180 ? -3.883 -18.498 11.757 1.00 86.88 180 TYR A O 1
ATOM 1509 N N . SER A 1 181 ? -3.492 -19.397 9.744 1.00 86.94 181 SER A N 1
ATOM 1510 C CA . SER A 1 181 ? -4.799 -20.061 9.631 1.00 86.94 181 SER A CA 1
ATOM 1511 C C . SER A 1 181 ? -5.089 -21.051 10.768 1.00 86.94 181 SER A C 1
ATOM 1513 O O . SER A 1 181 ? -6.239 -21.205 11.175 1.00 86.94 181 SER A O 1
ATOM 1515 N N . ARG A 1 182 ? -4.053 -21.705 11.309 1.00 88.50 182 ARG A N 1
ATOM 1516 C CA . ARG A 1 182 ? -4.170 -22.664 12.420 1.00 88.50 182 ARG A CA 1
ATOM 1517 C C . ARG A 1 182 ? -4.299 -21.964 13.768 1.00 88.50 182 ARG A C 1
ATOM 1519 O O . ARG A 1 182 ? -4.933 -22.489 14.677 1.00 88.50 182 ARG A O 1
ATOM 1526 N N . VAL A 1 183 ? -3.687 -20.791 13.898 1.00 89.00 183 VAL A N 1
ATOM 1527 C CA . VAL A 1 183 ? -3.586 -20.043 15.157 1.00 89.00 183 VAL A CA 1
ATOM 1528 C C . VAL A 1 183 ? -4.747 -19.070 15.334 1.00 89.00 183 VAL A C 1
ATOM 1530 O O . VAL A 1 183 ? -5.203 -18.887 16.460 1.00 89.00 183 VAL A O 1
ATOM 1533 N N . ALA A 1 184 ? -5.301 -18.536 14.247 1.00 89.81 184 ALA A N 1
ATOM 1534 C CA . ALA A 1 184 ? -6.469 -17.660 14.262 1.00 89.81 184 ALA A CA 1
ATOM 1535 C C . ALA A 1 184 ? -7.639 -18.157 15.144 1.00 89.81 184 ALA A C 1
ATOM 1537 O O . ALA A 1 184 ? -8.105 -17.388 15.989 1.00 89.81 184 ALA A O 1
ATOM 1538 N N . PRO A 1 185 ? -8.105 -19.425 15.065 1.00 90.69 185 PRO A N 1
ATOM 1539 C CA . PRO A 1 185 ? -9.173 -19.900 15.952 1.00 90.69 185 PRO A CA 1
ATOM 1540 C C . PRO A 1 185 ? -8.768 -19.938 17.438 1.00 90.69 185 PRO A C 1
ATOM 1542 O O . PRO A 1 185 ? -9.620 -19.730 18.303 1.00 90.69 185 PRO A O 1
ATOM 1545 N N . LEU A 1 186 ? -7.485 -20.164 17.748 1.00 90.31 186 LEU A N 1
ATOM 1546 C CA . LEU A 1 186 ? -6.960 -20.158 19.120 1.00 90.31 186 LEU A CA 1
ATOM 1547 C C . LEU A 1 186 ? -6.880 -18.735 19.683 1.00 90.31 186 LEU A C 1
ATOM 1549 O O . LEU A 1 186 ? -7.256 -18.496 20.826 1.00 90.31 186 LEU A O 1
ATOM 1553 N N . VAL A 1 187 ? -6.430 -17.774 18.875 1.00 88.31 187 VAL A N 1
ATOM 1554 C CA . VAL A 1 187 ? -6.400 -16.358 19.266 1.00 88.31 187 VAL A CA 1
ATOM 1555 C C . VAL A 1 187 ? -7.822 -15.842 19.462 1.00 88.31 187 VAL A C 1
ATOM 1557 O O . VAL A 1 187 ? -8.101 -15.179 20.460 1.00 88.31 187 VAL A O 1
ATOM 1560 N N . LYS A 1 188 ? -8.754 -16.214 18.579 1.00 89.81 188 LYS A N 1
ATOM 1561 C CA . LYS A 1 188 ? -10.169 -15.856 18.706 1.00 89.81 188 LYS A CA 1
ATOM 1562 C C . LYS A 1 188 ? -10.792 -16.397 19.997 1.00 89.81 188 LYS A C 1
ATOM 1564 O O . LYS A 1 188 ? -11.512 -15.663 20.673 1.00 89.81 188 LYS A O 1
ATOM 1569 N N . SER A 1 189 ? -10.507 -17.647 20.372 1.00 90.31 189 SER A N 1
ATOM 1570 C CA . SER A 1 189 ? -11.012 -18.222 21.629 1.00 90.31 189 SER A CA 1
ATOM 1571 C C . SER A 1 189 ? -10.373 -17.575 22.863 1.00 90.31 189 SER A C 1
ATOM 1573 O O . SER A 1 189 ? -11.067 -17.318 23.849 1.00 90.31 189 SER A O 1
ATOM 1575 N N . LEU A 1 190 ? -9.084 -17.227 22.793 1.00 88.19 190 LEU A N 1
ATOM 1576 C CA . LEU A 1 190 ? -8.390 -16.483 23.842 1.00 88.19 190 LEU A CA 1
ATOM 1577 C C . LEU A 1 190 ? -8.990 -15.085 24.037 1.00 88.19 190 LEU A C 1
ATOM 1579 O O . LEU A 1 190 ? -9.209 -14.679 25.178 1.00 88.19 190 LEU A O 1
ATOM 1583 N N . CYS A 1 191 ? -9.296 -14.380 22.943 1.00 89.06 191 CYS A N 1
ATOM 1584 C CA . CYS A 1 191 ? -9.962 -13.079 22.982 1.00 89.06 191 CYS A CA 1
ATOM 1585 C C . CYS A 1 191 ? -11.342 -13.196 23.638 1.00 89.06 191 CYS A C 1
ATOM 1587 O O . CYS A 1 191 ? -11.633 -12.462 24.579 1.00 89.06 191 CYS A O 1
ATOM 1589 N N . ALA A 1 192 ? -12.146 -14.185 23.229 1.00 91.12 192 ALA A N 1
ATOM 1590 C CA . ALA A 1 192 ? -13.465 -14.432 23.811 1.00 91.12 192 ALA A CA 1
ATOM 1591 C C . ALA A 1 192 ? -13.401 -14.719 25.322 1.00 91.12 192 ALA A C 1
ATOM 1593 O O . ALA A 1 192 ? -14.205 -14.186 26.083 1.00 91.12 192 ALA A O 1
ATOM 1594 N N . LYS A 1 193 ? -12.408 -15.498 25.778 1.00 92.00 193 LYS A N 1
ATOM 1595 C CA . LYS A 1 193 ? -12.199 -15.800 27.204 1.00 92.00 193 LYS A CA 1
ATOM 1596 C C . LYS A 1 193 ? -11.921 -14.550 28.049 1.00 92.00 193 LYS A C 1
ATOM 1598 O O . LYS A 1 193 ? -12.300 -14.519 29.215 1.00 92.00 193 LYS A O 1
ATOM 1603 N N . HIS A 1 194 ? -11.266 -13.543 27.475 1.00 87.38 194 HIS A N 1
ATOM 1604 C CA . HIS A 1 194 ? -10.897 -12.304 28.167 1.00 87.38 194 HIS A CA 1
ATOM 1605 C C . HIS A 1 194 ? -11.836 -11.130 27.845 1.00 87.38 194 HIS A C 1
ATOM 1607 O O . HIS A 1 194 ? -11.538 -9.997 28.209 1.00 87.38 194 HIS A O 1
ATOM 1613 N N . GLY A 1 195 ? -12.961 -11.378 27.159 1.00 87.44 195 GLY A N 1
ATOM 1614 C CA . GLY A 1 195 ? -13.910 -10.328 26.776 1.00 87.44 195 GLY A CA 1
ATOM 1615 C C . GLY A 1 195 ? -13.366 -9.335 25.741 1.00 87.44 195 GLY A C 1
ATOM 1616 O O . GLY A 1 195 ? -13.861 -8.215 25.647 1.00 87.44 195 GLY A O 1
ATOM 1617 N N . LEU A 1 196 ? -12.348 -9.724 24.970 1.00 87.69 196 LEU A N 1
ATOM 1618 C CA . LEU A 1 196 ? -11.737 -8.899 23.929 1.00 87.69 196 LEU A CA 1
ATOM 1619 C C . LEU A 1 196 ? -12.438 -9.115 22.582 1.00 87.69 196 LEU A C 1
ATOM 1621 O O . LEU A 1 196 ? -12.763 -10.244 22.204 1.00 87.69 196 LEU A O 1
ATOM 1625 N N . SER A 1 197 ? -12.636 -8.030 21.831 1.00 86.75 197 SER A N 1
ATOM 1626 C CA . SER A 1 197 ? -13.237 -8.087 20.496 1.00 86.75 197 SER A CA 1
ATOM 1627 C C . SER A 1 197 ? -12.219 -8.566 19.461 1.00 86.75 197 SER A C 1
ATOM 1629 O O . SER A 1 197 ? -11.188 -7.929 19.259 1.00 86.75 197 SER A O 1
ATOM 1631 N N . TYR A 1 198 ? -12.525 -9.677 18.790 1.00 87.00 198 TYR A N 1
ATOM 1632 C CA . TYR A 1 198 ? -11.764 -10.187 17.651 1.00 87.00 198 TYR A CA 1
ATOM 1633 C C . TYR A 1 198 ? -12.563 -9.929 16.371 1.00 87.00 198 TYR A C 1
ATOM 1635 O O . TYR A 1 198 ? -13.548 -10.617 16.088 1.00 87.00 198 TYR A O 1
ATOM 1643 N N . GLU A 1 199 ? -12.167 -8.907 15.616 1.00 88.88 199 GLU A N 1
ATOM 1644 C CA . GLU A 1 199 ? -12.914 -8.431 14.454 1.00 88.88 199 GLU A CA 1
ATOM 1645 C C . GLU A 1 199 ? -12.416 -9.079 13.157 1.00 88.88 199 GLU A C 1
ATOM 1647 O O . GLU A 1 199 ? -11.230 -9.017 12.831 1.00 88.88 199 GLU A O 1
ATOM 1652 N N . VAL A 1 200 ? -13.344 -9.668 12.398 1.00 91.25 200 VAL A N 1
ATOM 1653 C CA . VAL A 1 200 ? -13.093 -10.227 11.063 1.00 91.25 200 VAL A CA 1
ATOM 1654 C C . VAL A 1 200 ? -14.084 -9.614 10.086 1.00 91.25 200 VAL A C 1
ATOM 1656 O O . VAL A 1 200 ? -15.288 -9.633 10.344 1.00 91.25 200 VAL A O 1
ATOM 1659 N N . LYS A 1 201 ? -13.591 -9.085 8.966 1.00 91.75 201 LYS A N 1
ATOM 1660 C CA . LYS A 1 201 ? -14.416 -8.452 7.931 1.00 91.75 201 LYS A CA 1
ATOM 1661 C C . LYS A 1 201 ? -14.379 -9.230 6.615 1.00 91.75 201 LYS A C 1
ATOM 1663 O O . LYS A 1 201 ? -13.330 -9.768 6.263 1.00 91.75 201 LYS A O 1
ATOM 1668 N N . PRO A 1 202 ? -15.468 -9.230 5.829 1.00 92.88 202 PRO A N 1
ATOM 1669 C CA . PRO A 1 202 ? -15.413 -9.687 4.446 1.00 92.88 202 PRO A CA 1
ATOM 1670 C C . PRO A 1 202 ? -14.432 -8.839 3.628 1.00 92.88 202 PRO A C 1
ATOM 1672 O O . PRO A 1 202 ? -14.328 -7.628 3.839 1.00 92.88 202 PRO A O 1
ATOM 1675 N N . PHE A 1 203 ? -13.760 -9.456 2.656 1.00 90.06 203 PHE A N 1
ATOM 1676 C CA . PHE A 1 203 ? -12.711 -8.811 1.856 1.00 90.06 203 PHE A CA 1
ATOM 1677 C C . PHE A 1 203 ? -13.163 -7.503 1.199 1.00 90.06 203 PHE A C 1
ATOM 1679 O O . PHE A 1 203 ? -12.545 -6.460 1.396 1.00 90.06 203 PHE A O 1
ATOM 1686 N N . LEU A 1 204 ? -14.291 -7.522 0.485 1.00 90.19 204 LEU A N 1
ATOM 1687 C CA . LEU A 1 204 ? -14.814 -6.321 -0.173 1.00 90.19 204 LEU A CA 1
ATOM 1688 C C . LEU A 1 204 ? -15.196 -5.230 0.831 1.00 90.19 204 LEU A C 1
ATOM 1690 O O . LEU A 1 204 ? -14.968 -4.052 0.571 1.00 90.19 204 LEU A O 1
ATOM 1694 N N . THR A 1 205 ? -15.732 -5.608 1.992 1.00 91.12 205 THR A N 1
ATOM 1695 C CA . THR A 1 205 ? -16.058 -4.654 3.058 1.00 91.12 205 THR A CA 1
ATOM 1696 C C . THR A 1 205 ? -14.799 -3.966 3.573 1.00 91.12 205 THR A C 1
ATOM 1698 O O . THR A 1 205 ? -14.805 -2.747 3.720 1.00 91.12 205 THR A O 1
ATOM 1701 N N . ALA A 1 206 ? -13.712 -4.714 3.782 1.00 89.06 206 ALA A N 1
ATOM 1702 C CA . ALA A 1 206 ? -12.436 -4.159 4.227 1.00 89.06 206 ALA A CA 1
ATOM 1703 C C . ALA A 1 206 ? -11.850 -3.160 3.212 1.00 89.06 206 ALA A C 1
ATOM 1705 O O . ALA A 1 206 ? -11.356 -2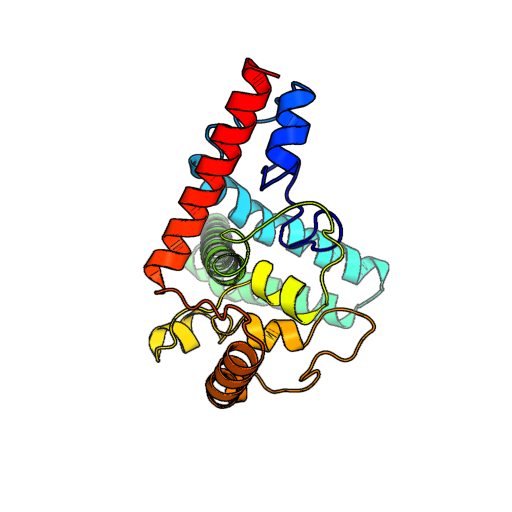.104 3.606 1.00 89.06 206 ALA A O 1
ATOM 1706 N N . LEU A 1 207 ? -11.984 -3.433 1.907 1.00 90.00 207 LEU A N 1
ATOM 1707 C CA . LEU A 1 207 ? -11.588 -2.485 0.860 1.00 90.00 207 LEU A CA 1
ATOM 1708 C C . LEU A 1 207 ? -12.462 -1.221 0.883 1.00 90.00 207 LEU A C 1
ATOM 1710 O O . LEU A 1 207 ? -11.960 -0.099 0.932 1.00 90.00 207 LEU A O 1
ATOM 1714 N N . VAL A 1 208 ? -13.786 -1.368 0.897 1.00 91.25 208 VAL A N 1
ATOM 1715 C CA . VAL A 1 208 ? -14.689 -0.206 0.899 1.00 91.25 208 VAL A CA 1
ATOM 1716 C C . VAL A 1 208 ? -14.492 0.654 2.155 1.00 91.25 208 VAL A C 1
ATOM 1718 O O . VAL A 1 208 ? -14.576 1.883 2.084 1.00 91.25 208 VAL A O 1
ATOM 1721 N N . ASP A 1 209 ? -14.180 0.037 3.293 1.00 90.06 209 ASP A N 1
ATOM 1722 C CA . ASP A 1 209 ? -13.915 0.747 4.540 1.00 90.06 209 ASP A CA 1
ATOM 1723 C C . ASP A 1 209 ? -12.692 1.673 4.460 1.00 90.06 209 ASP A C 1
ATOM 1725 O O . ASP A 1 209 ? -12.714 2.718 5.104 1.00 90.06 209 ASP A O 1
ATOM 1729 N N . ILE A 1 210 ? -11.680 1.385 3.629 1.00 89.19 210 ILE A N 1
ATOM 1730 C CA . ILE A 1 210 ? -10.559 2.318 3.397 1.00 89.19 210 ILE A CA 1
ATOM 1731 C C . ILE A 1 210 ? -11.085 3.642 2.831 1.00 89.19 210 ILE A C 1
ATOM 1733 O O . ILE A 1 210 ? -10.816 4.715 3.375 1.00 89.19 210 ILE A O 1
ATOM 1737 N N . VAL A 1 211 ? -11.888 3.572 1.764 1.00 91.06 211 VAL A N 1
ATOM 1738 C CA . VAL A 1 211 ? -12.467 4.757 1.109 1.00 91.06 211 VAL A CA 1
ATOM 1739 C C . VAL A 1 211 ? -13.379 5.509 2.079 1.00 91.06 211 VAL A C 1
ATOM 1741 O O . VAL A 1 211 ? -13.310 6.737 2.174 1.00 91.06 211 VAL A O 1
ATOM 1744 N N . ARG A 1 212 ? -14.213 4.784 2.839 1.00 91.19 212 ARG A N 1
ATOM 1745 C CA . ARG A 1 212 ? -15.100 5.383 3.849 1.00 91.19 212 ARG A CA 1
ATOM 1746 C C . ARG A 1 212 ? -14.314 6.077 4.957 1.00 91.19 212 ARG A C 1
ATOM 1748 O O . ARG A 1 212 ? -14.690 7.181 5.337 1.00 91.19 212 ARG A O 1
ATOM 1755 N N . SER A 1 213 ? -13.234 5.475 5.452 1.00 89.50 213 SER A N 1
ATOM 1756 C CA . SER A 1 213 ? -12.377 6.068 6.485 1.00 89.50 213 SER A CA 1
ATOM 1757 C C . SER A 1 213 ? -11.677 7.332 6.006 1.00 89.50 213 SER A C 1
ATOM 1759 O O . SER A 1 213 ? -11.629 8.318 6.744 1.00 89.50 213 SER A O 1
ATOM 1761 N N . LEU A 1 214 ? -11.189 7.345 4.763 1.00 89.94 214 LEU A N 1
ATOM 1762 C CA . LEU A 1 214 ? -10.602 8.536 4.147 1.00 89.94 214 LEU A CA 1
ATOM 1763 C C . LEU A 1 214 ? -11.635 9.655 4.001 1.00 89.94 214 LEU A C 1
ATOM 1765 O O . LEU A 1 214 ? -11.356 10.802 4.353 1.00 89.94 214 LEU A O 1
ATOM 1769 N N . LYS A 1 215 ? -12.845 9.322 3.536 1.00 92.25 215 LYS A N 1
ATOM 1770 C CA . LYS A 1 215 ? -13.943 10.286 3.422 1.00 92.25 215 LYS A CA 1
ATOM 1771 C C . LYS A 1 215 ? -14.321 10.846 4.793 1.00 92.25 215 LYS A C 1
ATOM 1773 O O . LYS A 1 215 ? -14.286 12.055 4.976 1.00 92.25 215 LYS A O 1
ATOM 1778 N N . LYS A 1 216 ? -14.561 9.971 5.774 1.00 91.75 216 LYS A N 1
ATOM 1779 C CA . LYS A 1 216 ? -14.871 10.346 7.160 1.00 91.75 216 LYS A CA 1
ATOM 1780 C C . LYS A 1 216 ? -13.800 11.260 7.756 1.00 91.75 216 LYS A C 1
ATOM 1782 O O . LYS A 1 216 ? -14.135 12.249 8.392 1.00 91.75 216 LYS A O 1
ATOM 1787 N N . SER A 1 217 ? -12.523 10.949 7.547 1.00 89.94 217 SER A N 1
ATOM 1788 C CA . SER A 1 217 ? -11.416 11.781 8.034 1.00 89.94 217 SER A CA 1
ATOM 1789 C C . SER A 1 217 ? -11.396 13.157 7.350 1.00 89.94 217 SER A C 1
ATOM 1791 O O . SER A 1 217 ? -11.166 14.167 8.008 1.00 89.94 217 SER A O 1
ATOM 1793 N N . GLY A 1 218 ? -11.726 13.217 6.055 1.00 91.00 218 GLY A N 1
ATOM 1794 C CA . GLY A 1 218 ? -11.872 14.474 5.316 1.00 91.00 218 GLY A CA 1
ATOM 1795 C C . GLY A 1 218 ? -13.048 15.323 5.810 1.00 91.00 218 GLY A C 1
ATOM 1796 O O . GLY A 1 218 ? -12.904 16.536 5.956 1.00 91.00 218 GLY A O 1
ATOM 1797 N N . ASP A 1 219 ? -14.176 14.684 6.126 1.00 92.38 219 ASP A N 1
ATOM 1798 C CA . ASP A 1 219 ? -15.365 15.336 6.687 1.00 92.38 219 ASP A CA 1
ATOM 1799 C C . ASP A 1 219 ? -15.089 15.875 8.104 1.00 92.38 219 ASP A C 1
ATOM 1801 O O . ASP A 1 219 ? -15.438 17.013 8.408 1.00 92.38 219 ASP A O 1
ATOM 1805 N N . ILE A 1 220 ? -14.386 15.107 8.948 1.00 91.69 220 ILE A N 1
ATOM 1806 C CA . ILE A 1 220 ? -13.954 15.540 10.291 1.00 91.69 220 ILE A CA 1
ATOM 1807 C C . ILE A 1 220 ? -13.013 16.744 10.208 1.00 91.69 220 ILE A C 1
ATOM 1809 O O . ILE A 1 220 ? -13.144 17.686 10.990 1.00 91.69 220 ILE A O 1
ATOM 1813 N N . TRP A 1 221 ? -12.057 16.726 9.274 1.00 93.56 221 TRP A N 1
ATOM 1814 C CA . TRP A 1 221 ? -11.189 17.880 9.045 1.00 93.56 221 TRP A CA 1
ATOM 1815 C C . TRP A 1 221 ? -12.004 19.109 8.637 1.00 93.56 221 TRP A C 1
ATOM 1817 O O . TRP A 1 221 ? -11.748 20.192 9.156 1.00 93.56 221 TRP A O 1
ATOM 1827 N N . LEU A 1 222 ? -12.984 18.949 7.740 1.00 92.06 222 LEU A N 1
ATOM 1828 C CA . LEU A 1 222 ? -13.814 20.053 7.261 1.00 92.06 222 LEU A CA 1
ATOM 1829 C C . LEU A 1 222 ? -14.669 20.648 8.385 1.00 92.06 222 LEU A C 1
ATOM 1831 O O . LEU A 1 222 ? -14.707 21.867 8.526 1.00 92.06 222 LEU A O 1
ATOM 1835 N N . ASP A 1 223 ? -15.302 19.806 9.201 1.00 92.50 223 ASP A N 1
ATOM 1836 C CA . ASP A 1 223 ? -16.082 20.234 10.365 1.00 92.50 223 ASP A CA 1
ATOM 1837 C C . ASP A 1 223 ? -15.219 21.031 11.354 1.00 92.50 223 ASP A C 1
ATOM 1839 O O . ASP A 1 223 ? -15.535 22.175 11.681 1.00 92.50 223 ASP A O 1
ATOM 1843 N N . ALA A 1 224 ? -14.054 20.493 11.733 1.00 90.75 224 ALA A N 1
ATOM 1844 C CA . ALA A 1 224 ? -13.107 21.199 12.591 1.00 90.75 224 ALA A CA 1
ATOM 1845 C C . ALA A 1 224 ? -12.586 22.494 11.939 1.00 90.75 224 ALA A C 1
ATOM 1847 O O . ALA A 1 224 ? -12.423 23.505 12.612 1.00 90.75 224 ALA A O 1
ATOM 1848 N N . TYR A 1 225 ? -12.357 22.500 10.625 1.00 90.69 225 TYR A N 1
ATOM 1849 C CA . TYR A 1 225 ? -11.919 23.683 9.887 1.00 90.69 225 TYR A CA 1
ATOM 1850 C C . TYR A 1 225 ? -12.993 24.776 9.821 1.00 90.69 225 TYR A C 1
ATOM 1852 O O . TYR A 1 225 ? -12.647 25.954 9.759 1.00 90.69 225 TYR A O 1
ATOM 1860 N N . LEU A 1 226 ? -14.281 24.436 9.836 1.00 91.12 226 LEU A N 1
ATOM 1861 C CA . LEU A 1 226 ? -15.372 25.411 9.758 1.00 91.12 226 LEU A CA 1
ATOM 1862 C C . LEU A 1 226 ? -15.862 25.871 11.136 1.00 91.12 226 LEU A C 1
ATOM 1864 O O . LEU A 1 226 ? -16.186 27.047 11.291 1.00 91.12 226 LEU A O 1
ATOM 1868 N N . HIS A 1 227 ? -15.889 24.979 12.127 1.00 89.81 227 HIS A N 1
ATOM 1869 C CA . HIS A 1 227 ? -16.634 25.185 13.374 1.00 89.81 227 HIS A CA 1
ATOM 1870 C C . HIS A 1 227 ? -15.783 25.245 14.651 1.00 89.81 227 HIS A C 1
ATOM 1872 O O . HIS A 1 227 ? -16.327 25.583 15.702 1.00 89.81 227 HIS A O 1
ATOM 1878 N N . GLN A 1 228 ? -14.481 24.944 14.589 1.00 80.88 228 GLN A N 1
ATOM 1879 C CA . GLN A 1 228 ? -13.559 24.977 15.739 1.00 80.88 228 GLN A CA 1
ATOM 1880 C C . GLN A 1 228 ? -12.372 25.901 15.476 1.00 80.88 228 GLN A C 1
ATOM 1882 O O . GLN A 1 228 ? -11.957 26.597 16.422 1.00 80.88 228 GLN A O 1
#

Foldseek 3Di:
DAAPVDPLQPPPPLAFFAVSLLVCLLVLHPPDLLLCCLPCCLVDVLLCVQVPVCVVVVVCCCVVVVVVVVVVVVVVVVVCQCVVCCVPQNDVGSVVVVSVVSSVVSSLVNLLQCLFARLAHYYHDPPDPPLLVLQRRTAAEDDDPCNCVSNVLSSLVSLVVLQDDDDPRSPCVPDDSVCSVVCVVVVVVVCVVVVHDHHYYYSVVSSVSNSVSSNVSSVSSNCSNVPD

Radius of gyration: 20.18 Å; chains: 1; bounding box: 44×49×57 Å

InterPro domains:
  IPR005804 Fatty acid desaturase domain [PF00487] (36-199)
  IPR012171 Fatty acid desaturase [PTHR19353] (1-225)

Secondary structure (DSSP, 8-state):
-BTTT-GGG--TTTS--THHHHHHHHTT--SS-GGGHHHHHHHHHHHHIIIIIIHHHHHHHHHHTT-HHHHHHHHHHHHHHHHHHHHHHHHHHHHHHHHHHHHHHHHHHHHHHHTTTTTS--BS-----HHHHHHHH--EE---HHHHHHTTTTT-HHHHHTTS-SSS--S-TT--GGGHHHHHHHHHHHHHHTT----EE-HHHHHHHHHHHHHHHHHHHHHHHHH-

Sequence (228 aa):
NIFHKDPDVTVAPVFLLGESSVEYGKKKRRYLPYNQQHLYFFLIGPPLLTLVNFEVENLAYMLVCMQWADLLWAASFYARFFLSYLPFYGVPGVLLFFVAVRVLESHWFVWITQMNHIPKEIGHEKHRDWVSSQLAATCNVEPSLFTNWFSGHLNFQIEHQCQHTLPTPSLFPRMPRHNYSRVAPLVKSLCAKHGLSYEVKPFLTALVDIVRSLKKSGDIWLDAYLHQ

Organism: Pongo abelii (NCBI:txid9601)

pLDDT: mean 84.44, std 12.16, range [39.22, 96.94]